Protein AF-A0A4Y7S3L2-F1 (afdb_monomer_lite)

Sequence (256 aa):
MANSADWAYNESTGYGYVYVNGVLVITFRVGAGGYYTGYRAQLAATRLNDDVFSDSDRDLDFITPGWSGDYVVLSAQVRRGGGTTYFYEDNHPPINENLYSRSVNLICTATTNDATSYGTTQAALALTWARNIRAALSSSDLNCLGTQVKSSRQLVFPTGNYSGNRSVAATHYGAGELVMNPMTSNGEIFHTCDLTIAADLNIIPRNRWVKVTYGSKSIIARCNDTAPSGTVDLSYGGVSQALGYPGGGNVTISTP

pLDDT: mean 89.21, std 12.47, range [38.31, 98.88]

Foldseek 3Di:
DQKAKDKDADPVQQKIFIDILNHTQDIHNAADPPGGRNVQNVQLRCLCVPPPRVQVFFALLQQAFFDDPATFGKGQRFGAPPDWDDAPDNPDQTFGLSLLPLDIRTRHGQDPVNQVVVVHDSRLNSLSSSLSNLLRDDQQDAHNSRHGSHSPCRPDAAPEAQADKDKFKEFAPSNSDRHNAQAAPQGRGHGLRHLEKAEACVRPPARHWKWKADDHFIDTGGHHHHDPPRYMYGRHSGGCVRRVPPGTDIIMIHTD

Radius of gyration: 17.92 Å; chains: 1; bounding box: 46×30×59 Å

Structure (mmCIF, N/CA/C/O backbone):
data_AF-A0A4Y7S3L2-F1
#
_entry.id   AF-A0A4Y7S3L2-F1
#
loop_
_atom_site.group_PDB
_atom_site.id
_atom_site.type_symbol
_atom_site.label_atom_id
_atom_site.label_alt_id
_atom_site.label_comp_id
_atom_site.label_asym_id
_atom_site.label_entity_id
_atom_site.label_seq_id
_atom_site.pdbx_PDB_ins_code
_atom_site.Cartn_x
_atom_site.Cartn_y
_atom_site.Cartn_z
_atom_site.occupancy
_atom_site.B_iso_or_equiv
_atom_site.auth_seq_id
_atom_site.auth_comp_id
_atom_site.auth_asym_id
_atom_site.auth_atom_id
_atom_site.pdbx_PDB_model_num
ATOM 1 N N . MET A 1 1 ? 22.800 -10.592 -3.392 1.00 61.72 1 MET A N 1
ATOM 2 C CA . MET A 1 1 ? 23.025 -9.682 -4.540 1.00 61.72 1 MET A CA 1
ATOM 3 C C . MET A 1 1 ? 22.288 -8.391 -4.235 1.00 61.72 1 MET A C 1
ATOM 5 O O . MET A 1 1 ? 21.303 -8.470 -3.513 1.00 61.72 1 MET A O 1
ATOM 9 N N . ALA A 1 2 ? 22.770 -7.237 -4.701 1.00 84.75 2 ALA A N 1
ATOM 10 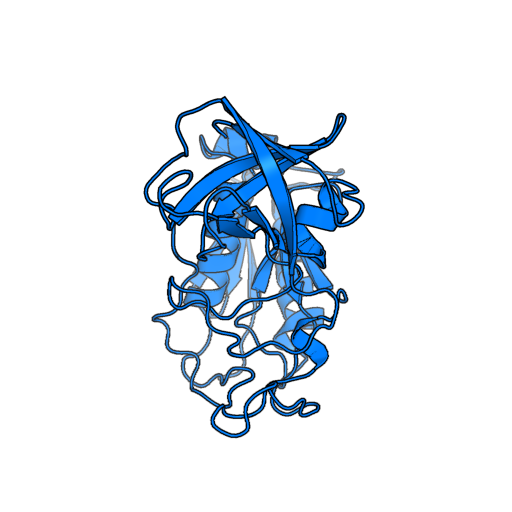C CA . ALA A 1 2 ? 22.008 -5.996 -4.556 1.00 84.75 2 ALA A CA 1
ATOM 11 C C . ALA A 1 2 ? 20.720 -6.089 -5.387 1.00 84.75 2 ALA A C 1
ATOM 13 O O . ALA A 1 2 ? 20.745 -6.676 -6.470 1.00 84.75 2 ALA A O 1
ATOM 14 N N . ASN A 1 3 ? 19.614 -5.554 -4.868 1.00 92.00 3 ASN A N 1
ATOM 15 C CA . ASN A 1 3 ? 18.360 -5.499 -5.613 1.00 92.00 3 ASN A CA 1
ATOM 16 C C . ASN A 1 3 ? 18.482 -4.500 -6.772 1.00 92.00 3 ASN A C 1
ATOM 18 O O . ASN A 1 3 ? 19.095 -3.444 -6.613 1.00 92.00 3 ASN A O 1
ATOM 22 N N . SER A 1 4 ? 17.874 -4.813 -7.914 1.00 96.38 4 SER A N 1
ATOM 23 C CA . SER A 1 4 ? 17.778 -3.902 -9.057 1.00 96.38 4 SER A CA 1
ATOM 24 C C . SER A 1 4 ? 16.403 -3.974 -9.707 1.00 96.38 4 SER A C 1
ATOM 26 O O . SER A 1 4 ? 15.735 -5.012 -9.669 1.00 96.38 4 SER A O 1
ATOM 28 N N . ALA A 1 5 ? 15.984 -2.868 -10.316 1.00 98.31 5 ALA A N 1
ATOM 29 C CA . ALA A 1 5 ? 14.780 -2.779 -11.122 1.00 98.31 5 ALA A CA 1
ATOM 30 C C . ALA A 1 5 ? 15.103 -2.444 -12.584 1.00 98.31 5 ALA A C 1
ATOM 32 O O . ALA A 1 5 ? 15.891 -1.544 -12.863 1.00 98.31 5 ALA A O 1
ATOM 33 N N . ASP A 1 6 ? 14.424 -3.119 -13.504 1.00 98.62 6 ASP A N 1
ATOM 34 C CA . ASP A 1 6 ? 14.475 -2.870 -14.944 1.00 98.62 6 ASP A CA 1
ATOM 35 C C . ASP A 1 6 ? 13.071 -2.578 -15.474 1.00 98.62 6 ASP A C 1
ATOM 37 O O . ASP A 1 6 ? 12.060 -2.842 -14.814 1.00 98.62 6 ASP A O 1
ATOM 41 N N . TRP A 1 7 ? 12.983 -2.055 -16.693 1.00 98.69 7 TRP A N 1
ATOM 42 C CA . TRP A 1 7 ? 11.706 -1.818 -17.354 1.00 98.69 7 TRP A CA 1
ATOM 43 C C . TRP A 1 7 ? 11.736 -2.251 -18.817 1.00 98.69 7 TRP A C 1
ATOM 45 O O . TRP A 1 7 ? 12.786 -2.299 -19.453 1.00 98.69 7 TRP A O 1
ATOM 55 N N . ALA A 1 8 ? 10.556 -2.548 -19.355 1.00 98.56 8 ALA A N 1
ATOM 56 C CA . ALA A 1 8 ? 10.361 -2.809 -20.775 1.00 98.56 8 ALA A CA 1
ATOM 57 C C . ALA A 1 8 ? 9.050 -2.190 -21.266 1.00 98.56 8 ALA A C 1
ATOM 59 O O . ALA A 1 8 ? 8.109 -1.986 -20.494 1.00 98.56 8 ALA A O 1
ATOM 60 N N . TYR A 1 9 ? 8.968 -1.934 -22.568 1.00 98.44 9 TYR A N 1
ATOM 61 C CA . TYR A 1 9 ? 7.746 -1.516 -23.248 1.00 98.44 9 TYR A CA 1
ATOM 62 C C . TYR A 1 9 ? 7.481 -2.459 -24.420 1.00 98.44 9 TYR A C 1
ATOM 64 O O . TYR A 1 9 ? 8.364 -2.697 -25.239 1.00 98.44 9 TYR A O 1
ATOM 72 N N . ASN A 1 10 ? 6.275 -3.019 -24.485 1.00 97.75 10 ASN A N 1
ATOM 73 C CA . ASN A 1 10 ? 5.847 -3.843 -25.611 1.00 97.75 10 ASN A CA 1
ATOM 74 C C . ASN A 1 10 ? 4.992 -2.988 -26.541 1.00 97.75 10 ASN A C 1
ATOM 76 O O . ASN A 1 10 ? 3.856 -2.658 -26.204 1.00 97.75 10 ASN A O 1
ATOM 80 N N . GLU A 1 11 ? 5.534 -2.657 -27.711 1.00 94.62 11 GLU A N 1
ATOM 81 C CA . GLU A 1 11 ? 4.853 -1.832 -28.713 1.00 94.62 11 GLU A CA 1
ATOM 82 C C . GLU A 1 11 ? 3.590 -2.497 -29.271 1.00 94.62 11 GLU A C 1
ATOM 84 O O . GLU A 1 11 ? 2.616 -1.810 -29.563 1.00 94.62 11 GLU A O 1
ATOM 89 N N . SER A 1 12 ? 3.565 -3.830 -29.375 1.00 95.56 12 SER A N 1
ATOM 90 C CA . SER A 1 12 ? 2.419 -4.572 -29.912 1.00 95.56 12 SER A CA 1
ATOM 91 C C . SER A 1 12 ? 1.212 -4.545 -28.976 1.00 95.56 12 SER A C 1
ATOM 93 O O . SER A 1 12 ? 0.079 -4.473 -29.443 1.00 95.56 12 SER A O 1
ATOM 95 N N . THR A 1 13 ? 1.434 -4.610 -27.660 1.00 95.44 13 THR A N 1
ATOM 96 C CA . THR A 1 13 ? 0.350 -4.536 -26.663 1.00 95.44 13 THR A CA 1
ATOM 97 C C . THR A 1 13 ? 0.152 -3.133 -26.096 1.00 95.44 13 THR A C 1
ATOM 99 O O . THR A 1 13 ? -0.837 -2.888 -25.413 1.00 95.44 13 THR A O 1
ATOM 102 N N . GLY A 1 14 ? 1.103 -2.223 -26.314 1.00 96.50 14 GLY A N 1
ATOM 103 C CA . GLY A 1 14 ? 1.138 -0.908 -25.680 1.00 96.50 14 GLY A CA 1
ATOM 104 C C . GLY A 1 14 ? 1.314 -0.967 -24.159 1.00 96.50 14 GLY A C 1
ATOM 105 O O . GLY A 1 14 ? 0.867 -0.059 -23.461 1.00 96.50 14 GLY A O 1
ATOM 106 N N . TYR A 1 15 ? 1.918 -2.026 -23.606 1.00 98.31 15 TYR A N 1
ATOM 107 C CA . TYR A 1 15 ? 2.070 -2.206 -22.152 1.00 98.31 15 TYR A CA 1
ATOM 108 C C . TYR A 1 15 ? 3.489 -1.900 -21.683 1.00 98.31 15 TYR A C 1
ATOM 110 O O . TYR A 1 15 ? 4.462 -2.220 -22.364 1.00 98.31 15 TYR A O 1
ATOM 118 N N . GLY A 1 16 ? 3.592 -1.319 -20.489 1.00 98.69 16 GLY A N 1
ATOM 119 C CA . GLY A 1 16 ? 4.851 -1.087 -19.787 1.00 98.69 16 GLY A CA 1
ATOM 120 C C . GLY A 1 16 ? 5.027 -2.090 -18.653 1.00 98.69 16 GLY A C 1
ATOM 121 O O . GLY A 1 16 ? 4.080 -2.356 -17.914 1.00 98.69 16 GLY A O 1
ATOM 122 N N . TYR A 1 17 ? 6.229 -2.623 -18.491 1.00 98.75 17 TYR A N 1
ATOM 123 C CA . TYR A 1 17 ? 6.553 -3.679 -17.535 1.00 98.75 17 TYR A CA 1
ATOM 124 C C . TYR A 1 17 ? 7.689 -3.231 -16.628 1.00 98.75 17 TYR A C 1
ATOM 126 O O . TYR A 1 17 ? 8.654 -2.648 -17.115 1.00 98.75 17 TYR A O 1
ATOM 134 N N . VAL A 1 18 ? 7.587 -3.524 -15.333 1.00 98.88 18 VAL A N 1
ATOM 135 C CA . VAL A 1 18 ? 8.671 -3.323 -14.363 1.00 98.88 18 VAL A CA 1
ATOM 136 C C . VAL A 1 18 ? 9.105 -4.681 -13.849 1.00 98.88 18 VAL A C 1
ATOM 138 O O . VAL A 1 18 ? 8.264 -5.470 -13.409 1.00 98.88 18 VAL A O 1
ATOM 141 N N . TYR A 1 19 ? 10.406 -4.924 -13.871 1.00 98.62 19 TYR A N 1
ATOM 142 C CA . TYR A 1 19 ? 11.033 -6.127 -13.352 1.00 98.62 19 TYR A CA 1
ATOM 143 C C . TYR A 1 19 ? 11.870 -5.767 -12.132 1.00 98.62 19 TYR A C 1
ATOM 145 O O . TYR A 1 19 ? 12.506 -4.722 -12.125 1.00 98.62 19 TYR A O 1
ATOM 153 N N . VAL A 1 20 ? 11.887 -6.621 -11.115 1.00 96.62 20 VAL A N 1
ATOM 154 C CA . VAL A 1 20 ? 12.818 -6.533 -9.983 1.00 96.62 20 VAL A CA 1
ATOM 155 C C . VAL A 1 20 ? 13.582 -7.842 -9.930 1.00 96.62 20 VAL A C 1
ATOM 157 O O . VAL A 1 20 ? 12.964 -8.904 -9.940 1.00 96.62 20 VAL A O 1
ATOM 160 N N . ASN A 1 21 ? 14.914 -7.780 -9.943 1.00 94.69 21 ASN A N 1
ATOM 161 C CA . ASN A 1 21 ? 15.789 -8.957 -9.994 1.00 94.69 21 ASN A CA 1
ATOM 162 C C . ASN A 1 21 ? 15.378 -9.967 -11.093 1.00 94.69 21 ASN A C 1
ATOM 164 O O . ASN A 1 21 ? 15.370 -11.179 -10.879 1.00 94.69 21 ASN A O 1
ATOM 168 N N . GLY A 1 22 ? 14.970 -9.460 -12.264 1.00 96.06 22 GLY A N 1
ATOM 169 C CA . GLY A 1 22 ? 14.500 -10.264 -13.401 1.00 96.06 22 GLY A CA 1
ATOM 170 C C . GLY A 1 22 ? 13.065 -10.808 -13.296 1.00 96.06 22 GLY A C 1
ATOM 171 O O . GLY A 1 22 ? 12.581 -11.428 -14.242 1.00 96.06 22 GLY A O 1
ATOM 172 N N . VAL A 1 23 ? 12.349 -10.568 -12.193 1.00 95.75 23 VAL A N 1
ATOM 173 C CA . VAL A 1 23 ? 10.956 -11.001 -11.989 1.00 95.75 23 VAL A CA 1
ATOM 174 C C . VAL A 1 23 ? 9.999 -9.869 -12.348 1.00 95.75 23 VAL A C 1
ATOM 176 O O . VAL A 1 23 ? 10.165 -8.754 -11.871 1.00 95.75 23 VAL A O 1
ATOM 179 N N . LEU A 1 24 ? 8.970 -10.137 -13.157 1.00 98.00 24 LEU A N 1
ATOM 180 C CA . LEU A 1 24 ? 7.933 -9.150 -13.479 1.00 98.00 24 LEU A CA 1
ATOM 181 C C . LEU A 1 24 ? 7.100 -8.812 -12.233 1.00 98.00 24 LEU A C 1
ATOM 183 O O . LEU A 1 24 ? 6.444 -9.693 -11.678 1.00 98.00 24 LEU A O 1
ATOM 187 N N . VAL A 1 25 ? 7.064 -7.537 -11.835 1.00 97.38 25 VAL A N 1
ATOM 188 C CA . VAL A 1 25 ? 6.367 -7.093 -10.612 1.00 97.38 25 VAL A CA 1
ATOM 189 C C . VAL A 1 25 ? 5.199 -6.142 -10.862 1.00 97.38 25 VAL A C 1
ATOM 191 O O . VAL A 1 25 ? 4.196 -6.207 -10.146 1.00 97.38 25 VAL A O 1
ATOM 194 N N . ILE A 1 26 ? 5.285 -5.299 -11.897 1.00 98.56 26 ILE A N 1
ATOM 195 C CA . ILE A 1 26 ? 4.228 -4.355 -12.291 1.00 98.56 26 ILE A CA 1
ATOM 196 C C . ILE A 1 26 ? 3.997 -4.451 -13.797 1.00 98.56 26 ILE A C 1
ATOM 198 O O . ILE A 1 26 ? 4.935 -4.579 -14.582 1.00 98.56 26 ILE A O 1
ATOM 202 N N . THR A 1 27 ? 2.737 -4.339 -14.213 1.00 98.50 27 THR A N 1
ATOM 203 C CA . THR A 1 27 ? 2.366 -4.130 -15.616 1.00 98.50 27 THR A CA 1
ATOM 204 C C . THR A 1 27 ? 1.393 -2.957 -15.718 1.00 98.50 27 THR A C 1
ATOM 206 O O . THR A 1 27 ? 0.269 -3.015 -15.216 1.00 98.50 27 THR A O 1
ATOM 209 N N . PHE A 1 28 ? 1.814 -1.891 -16.388 1.00 98.50 28 PHE A N 1
ATOM 210 C CA . PHE A 1 28 ? 0.982 -0.742 -16.720 1.00 98.50 28 PHE A CA 1
ATOM 211 C C . PHE A 1 28 ? 0.256 -1.004 -18.040 1.00 98.50 28 PHE A C 1
ATOM 213 O O . PHE A 1 28 ? 0.888 -1.123 -19.091 1.00 98.50 28 PHE A O 1
ATOM 220 N N . ARG A 1 29 ? -1.079 -1.081 -17.977 1.00 97.19 29 ARG A N 1
ATOM 221 C CA . ARG A 1 29 ? -1.957 -1.309 -19.142 1.00 97.19 29 ARG A CA 1
ATOM 222 C C . ARG A 1 29 ? -2.541 -0.022 -19.719 1.00 97.19 29 ARG A C 1
ATOM 224 O O . ARG A 1 29 ? -3.084 -0.035 -20.816 1.00 97.19 29 ARG A O 1
ATOM 231 N N . VAL A 1 30 ? -2.441 1.081 -18.979 1.00 95.75 30 VAL A N 1
ATOM 232 C CA . VAL A 1 30 ? -2.999 2.383 -19.357 1.00 95.75 30 VAL A CA 1
ATOM 233 C C . VAL A 1 30 ? -1.992 3.510 -19.127 1.00 95.75 30 VAL A C 1
ATOM 235 O O . VAL A 1 30 ? -1.135 3.433 -18.243 1.00 95.75 30 VAL A O 1
ATOM 238 N N . GLY A 1 31 ? -2.081 4.572 -19.926 1.00 93.19 31 GLY A N 1
ATOM 239 C CA . GLY A 1 31 ? -1.365 5.820 -19.657 1.00 93.19 31 GLY A CA 1
ATOM 240 C C . GLY A 1 31 ? -2.000 6.601 -18.501 1.00 93.19 31 GLY A C 1
ATOM 241 O O . GLY A 1 31 ? -3.169 6.394 -18.172 1.00 93.19 31 GLY A O 1
ATOM 242 N N . ALA A 1 32 ? -1.238 7.498 -17.877 1.00 91.50 32 ALA A N 1
ATOM 243 C CA . ALA A 1 32 ? -1.716 8.354 -16.790 1.00 91.50 32 ALA A CA 1
ATOM 244 C C . ALA A 1 32 ? -0.856 9.617 -16.662 1.00 91.50 32 ALA A C 1
ATOM 246 O O . ALA A 1 32 ? 0.360 9.550 -16.824 1.00 91.50 32 ALA A O 1
ATOM 247 N N . GLY A 1 33 ? -1.476 10.763 -16.355 1.00 84.50 33 GLY A N 1
ATOM 248 C CA . GLY A 1 33 ? -0.753 12.020 -16.109 1.00 84.50 33 GLY A CA 1
ATOM 249 C C . GLY A 1 33 ? 0.078 12.520 -17.298 1.00 84.50 33 GLY A C 1
ATOM 250 O O . GLY A 1 33 ? 1.135 13.099 -17.094 1.00 84.50 33 GLY A O 1
ATOM 251 N N . GLY A 1 34 ? -0.358 12.244 -18.534 1.00 87.75 34 GLY A N 1
ATOM 252 C CA . GLY A 1 34 ? 0.395 12.571 -19.754 1.00 87.75 34 GLY A CA 1
ATOM 253 C C . GLY A 1 34 ? 1.482 11.556 -20.129 1.00 87.75 34 GLY A C 1
ATOM 254 O O . GLY A 1 34 ? 2.102 11.689 -21.179 1.00 87.75 34 GLY A O 1
ATOM 255 N N . TYR A 1 35 ? 1.684 10.514 -19.321 1.00 93.75 35 TYR A N 1
ATOM 256 C CA . TYR A 1 35 ? 2.669 9.471 -19.579 1.00 93.75 35 TYR A CA 1
ATOM 257 C C . TYR A 1 35 ? 2.032 8.236 -20.210 1.00 93.75 35 TYR A C 1
ATOM 259 O O . TYR A 1 35 ? 1.045 7.701 -19.698 1.00 93.75 35 TYR A O 1
ATOM 267 N N . TYR A 1 36 ? 2.633 7.741 -21.293 1.00 96.44 36 TYR A N 1
ATOM 268 C CA . TYR A 1 36 ? 2.313 6.419 -21.827 1.00 96.44 36 TYR A CA 1
ATOM 269 C C . TYR A 1 36 ? 2.854 5.318 -20.897 1.00 96.44 36 TYR A C 1
ATOM 271 O O . TYR A 1 36 ? 3.689 5.561 -20.022 1.00 96.44 36 TYR A O 1
ATOM 279 N N . THR A 1 37 ? 2.363 4.092 -21.063 1.00 98.06 37 THR A N 1
ATOM 280 C CA . THR A 1 37 ? 2.649 2.953 -20.172 1.00 98.06 37 THR A CA 1
ATOM 281 C C . THR A 1 37 ? 4.142 2.646 -20.028 1.00 98.06 37 THR A C 1
ATOM 283 O O . THR A 1 37 ? 4.597 2.390 -18.914 1.00 98.06 37 THR A O 1
ATOM 286 N N . GLY A 1 38 ? 4.916 2.713 -21.117 1.00 98.25 38 GLY A N 1
ATOM 287 C CA . GLY A 1 38 ? 6.367 2.506 -21.097 1.00 98.25 38 GLY A CA 1
ATOM 288 C C . GLY A 1 38 ? 7.103 3.538 -20.242 1.00 98.25 38 GLY A C 1
ATOM 289 O O . GLY A 1 38 ? 7.920 3.158 -19.410 1.00 98.25 38 GLY A O 1
ATOM 290 N N . TYR A 1 39 ? 6.744 4.822 -20.337 1.00 98.25 39 TYR A N 1
ATOM 291 C CA . TYR A 1 39 ? 7.349 5.849 -19.482 1.00 98.25 39 TYR A CA 1
ATOM 292 C C . TYR A 1 39 ? 6.947 5.701 -18.008 1.00 98.25 39 TYR A C 1
ATOM 294 O O . TYR A 1 39 ? 7.767 5.913 -17.118 1.00 98.25 39 TYR A O 1
ATOM 302 N N . ARG A 1 40 ? 5.710 5.267 -17.720 1.00 98.25 40 ARG A N 1
ATOM 303 C CA . ARG A 1 40 ? 5.309 4.918 -16.342 1.00 98.25 40 ARG A CA 1
ATOM 304 C C . ARG A 1 40 ? 6.159 3.774 -15.779 1.00 98.25 40 ARG A C 1
ATOM 306 O O . ARG A 1 40 ? 6.556 3.841 -14.618 1.00 98.25 40 ARG A O 1
ATOM 313 N N . ALA A 1 41 ? 6.450 2.757 -16.595 1.00 98.75 41 ALA A N 1
ATOM 314 C CA . ALA A 1 41 ? 7.320 1.645 -16.218 1.00 98.75 41 ALA A CA 1
ATOM 315 C C . ALA A 1 41 ? 8.760 2.105 -15.961 1.00 98.75 41 ALA A C 1
ATOM 317 O O . ALA A 1 41 ? 9.314 1.792 -14.909 1.00 98.75 41 ALA A O 1
ATOM 318 N N . GLN A 1 42 ? 9.317 2.910 -16.870 1.00 98.69 42 GLN A N 1
ATOM 319 C CA . GLN A 1 42 ? 10.632 3.524 -16.705 1.00 98.69 42 GLN A CA 1
ATOM 320 C C . GLN A 1 42 ? 10.723 4.306 -15.393 1.00 98.69 42 GLN A C 1
ATOM 322 O O . GLN A 1 42 ? 11.610 4.049 -14.587 1.00 98.69 42 GLN A O 1
ATOM 327 N N . LEU A 1 43 ? 9.772 5.210 -15.140 1.00 98.38 43 LEU A N 1
ATOM 328 C CA . LEU A 1 43 ? 9.775 6.048 -13.944 1.00 98.38 43 LEU A CA 1
ATOM 329 C C . LEU A 1 43 ? 9.681 5.225 -12.650 1.00 98.38 43 LEU A C 1
ATOM 331 O O . LEU A 1 43 ? 10.357 5.539 -11.674 1.00 98.38 43 LEU A O 1
ATOM 335 N N . ALA A 1 44 ? 8.861 4.171 -12.634 1.00 98.62 44 ALA A N 1
ATOM 336 C CA . ALA A 1 44 ? 8.750 3.279 -11.482 1.00 98.62 44 ALA A CA 1
ATOM 337 C C . ALA A 1 44 ? 10.052 2.499 -11.224 1.00 98.62 44 ALA A C 1
ATOM 339 O O . ALA A 1 44 ? 10.469 2.397 -10.072 1.00 98.62 44 ALA A O 1
ATOM 340 N N . ALA A 1 45 ? 10.712 1.993 -12.274 1.00 98.75 45 ALA A N 1
ATOM 341 C CA . ALA A 1 45 ? 12.007 1.320 -12.155 1.00 98.75 45 ALA A CA 1
ATOM 342 C C . ALA A 1 45 ? 13.109 2.278 -11.674 1.00 98.75 45 ALA A C 1
ATOM 344 O O . ALA A 1 45 ? 13.858 1.937 -10.762 1.00 98.75 45 ALA A O 1
ATOM 345 N N . THR A 1 46 ? 13.161 3.501 -12.217 1.00 98.62 46 THR A N 1
ATOM 346 C CA . THR A 1 46 ? 14.085 4.554 -11.766 1.00 98.62 46 THR A CA 1
ATOM 347 C C . THR A 1 46 ? 13.900 4.853 -10.282 1.00 98.62 46 THR A C 1
ATOM 349 O O . THR A 1 46 ? 14.866 4.802 -9.539 1.00 98.62 46 THR A O 1
ATOM 352 N N . ARG A 1 47 ? 12.665 5.068 -9.813 1.00 98.38 47 ARG A N 1
ATOM 353 C CA . ARG A 1 47 ? 12.388 5.319 -8.386 1.00 98.38 47 ARG A CA 1
ATOM 354 C C . ARG A 1 47 ? 12.782 4.147 -7.492 1.00 98.38 47 ARG A C 1
ATOM 356 O O . ARG A 1 47 ? 13.314 4.352 -6.407 1.00 98.38 47 ARG A O 1
ATOM 363 N N . LEU A 1 48 ? 12.546 2.911 -7.934 1.00 98.06 48 LEU A N 1
ATOM 364 C CA . LEU A 1 48 ? 13.002 1.733 -7.194 1.00 98.06 48 LEU A CA 1
ATOM 365 C C . LEU A 1 48 ? 14.527 1.717 -7.051 1.00 98.06 48 LEU A C 1
ATOM 367 O O . LEU A 1 48 ? 15.016 1.514 -5.946 1.00 98.06 48 LEU A O 1
ATOM 371 N N . ASN A 1 49 ? 15.276 1.972 -8.122 1.00 97.94 49 ASN A N 1
ATOM 372 C CA . ASN A 1 49 ? 16.738 1.982 -8.062 1.00 97.94 49 ASN A CA 1
ATOM 373 C C . ASN A 1 49 ? 17.286 3.174 -7.271 1.00 97.94 49 ASN A C 1
ATOM 375 O O . ASN A 1 49 ? 18.080 2.984 -6.354 1.00 97.94 49 ASN A O 1
ATOM 379 N N . ASP A 1 50 ? 16.847 4.384 -7.605 1.00 96.81 50 ASP A N 1
ATOM 380 C CA . ASP A 1 50 ? 17.482 5.623 -7.157 1.00 96.81 50 ASP A CA 1
ATOM 381 C C . ASP A 1 50 ? 17.051 6.024 -5.743 1.00 96.81 50 ASP A C 1
ATOM 383 O O . ASP A 1 50 ? 17.867 6.551 -4.988 1.00 96.81 50 ASP A O 1
ATOM 387 N N . ASP A 1 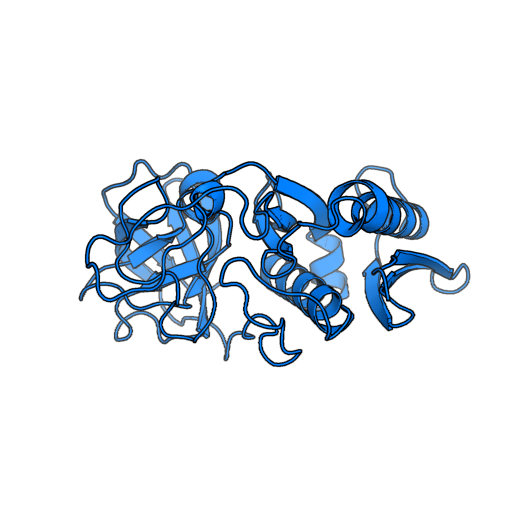51 ? 15.803 5.735 -5.355 1.00 95.50 51 ASP A N 1
ATOM 388 C CA . ASP A 1 5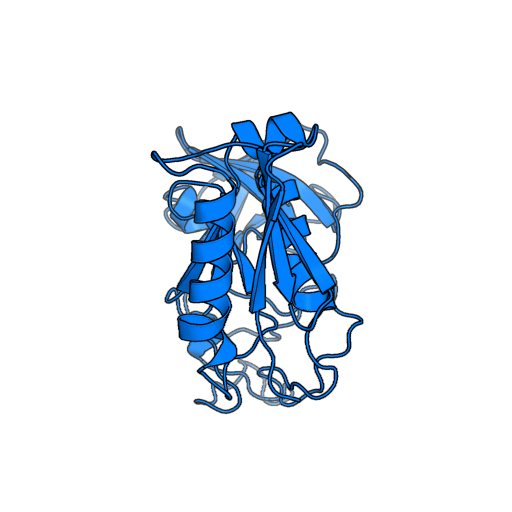1 ? 15.239 6.187 -4.077 1.00 95.50 51 ASP A CA 1
ATOM 389 C C . ASP A 1 51 ? 15.140 5.075 -3.016 1.00 95.50 51 ASP A C 1
ATOM 391 O O . ASP A 1 51 ? 15.122 5.351 -1.808 1.00 95.50 51 ASP A O 1
ATOM 395 N N . VAL A 1 52 ? 15.014 3.817 -3.456 1.00 94.38 52 VAL A N 1
ATOM 396 C CA . VAL A 1 52 ? 14.737 2.674 -2.571 1.00 94.38 52 VAL A CA 1
ATOM 397 C C . VAL A 1 52 ? 15.948 1.753 -2.450 1.00 94.38 52 VAL A C 1
ATOM 399 O O . VAL A 1 52 ? 16.438 1.564 -1.342 1.00 94.38 52 VAL A O 1
ATOM 402 N N . PHE A 1 53 ? 16.437 1.187 -3.555 1.00 93.69 53 PHE A N 1
ATOM 403 C CA . PHE A 1 53 ? 17.509 0.183 -3.555 1.00 93.69 53 PHE A CA 1
ATOM 404 C C . PHE A 1 53 ? 18.917 0.777 -3.435 1.00 93.69 53 PHE A C 1
ATOM 406 O O . PHE A 1 53 ? 19.840 0.066 -3.041 1.00 93.69 53 PHE A O 1
ATOM 413 N N . SER A 1 54 ? 19.084 2.068 -3.729 1.00 93.19 54 SER A N 1
ATOM 414 C CA . SER A 1 54 ? 20.333 2.804 -3.498 1.00 93.19 54 SER A CA 1
ATOM 415 C C . SER A 1 54 ? 20.677 2.940 -2.008 1.00 93.19 54 SER A C 1
ATOM 417 O O . SER A 1 54 ? 21.854 3.009 -1.651 1.00 93.19 54 SER A O 1
ATOM 419 N N . ASP A 1 55 ? 19.668 2.954 -1.130 1.00 89.50 55 ASP A N 1
ATOM 420 C CA . ASP A 1 55 ? 19.837 2.967 0.322 1.00 89.50 55 ASP A CA 1
ATOM 421 C C . ASP A 1 55 ? 19.973 1.521 0.810 1.00 89.50 55 ASP A C 1
ATOM 423 O O . ASP A 1 55 ? 18.987 0.821 1.046 1.00 89.50 55 ASP A O 1
ATOM 427 N N . SER A 1 56 ? 21.218 1.060 0.958 1.00 85.62 56 SER A N 1
ATOM 428 C CA . SER A 1 56 ? 21.519 -0.317 1.363 1.00 85.62 56 SER A CA 1
ATOM 429 C C . SER A 1 56 ? 20.945 -0.691 2.724 1.00 85.62 56 SER A C 1
ATOM 431 O O . SER A 1 56 ? 20.821 -1.883 2.999 1.00 85.62 56 SER A O 1
ATOM 433 N N . ASP A 1 57 ? 20.617 0.294 3.563 1.00 82.25 57 ASP A N 1
ATOM 434 C CA . ASP A 1 57 ? 20.020 0.099 4.879 1.00 82.25 57 ASP A CA 1
ATOM 435 C C . ASP A 1 57 ? 18.510 0.289 4.887 1.00 82.25 57 ASP A C 1
ATOM 437 O O . ASP A 1 57 ? 17.911 0.180 5.952 1.00 82.25 57 ASP A O 1
ATOM 441 N N . ARG A 1 58 ? 17.862 0.532 3.746 1.00 86.25 58 ARG A N 1
ATOM 442 C CA . ARG A 1 58 ? 16.401 0.587 3.662 1.00 86.25 58 ARG A CA 1
ATOM 443 C C . ARG A 1 58 ? 15.785 -0.725 4.148 1.00 86.25 58 ARG A C 1
ATOM 445 O O . ARG A 1 58 ? 16.185 -1.809 3.726 1.00 86.25 58 ARG A O 1
ATOM 452 N N . ASP A 1 59 ? 14.767 -0.622 4.999 1.00 85.75 59 ASP A N 1
ATOM 453 C CA . ASP A 1 59 ? 13.900 -1.758 5.296 1.00 85.75 59 ASP A CA 1
ATOM 454 C C . ASP A 1 59 ? 12.843 -1.902 4.194 1.00 85.75 59 ASP A C 1
ATOM 456 O O . ASP A 1 59 ? 11.907 -1.107 4.067 1.00 85.75 59 ASP A O 1
ATOM 460 N N . LEU A 1 60 ? 13.030 -2.925 3.366 1.00 88.00 60 LEU A N 1
ATOM 461 C CA . LEU A 1 60 ? 12.203 -3.185 2.194 1.00 88.00 60 LEU A CA 1
ATOM 462 C C . LEU A 1 60 ? 10.867 -3.871 2.547 1.00 88.00 60 LEU A C 1
ATOM 464 O O . LEU A 1 60 ? 9.977 -3.933 1.691 1.00 88.00 60 LEU A O 1
ATOM 468 N N . ASP A 1 61 ? 10.662 -4.276 3.813 1.00 84.75 61 ASP A N 1
ATOM 469 C CA . ASP A 1 61 ? 9.349 -4.688 4.340 1.00 84.75 61 ASP A CA 1
ATOM 470 C C . ASP A 1 61 ? 8.345 -3.521 4.377 1.00 84.75 61 ASP A C 1
ATOM 472 O O . ASP A 1 61 ? 7.165 -3.740 4.649 1.00 84.75 61 ASP A O 1
ATOM 476 N N . PHE A 1 62 ? 8.756 -2.291 4.050 1.00 88.25 62 PHE A N 1
ATOM 477 C CA . PHE A 1 62 ? 7.867 -1.127 3.975 1.00 88.25 62 PHE A CA 1
ATOM 478 C C . PHE A 1 62 ? 7.612 -0.608 2.561 1.00 88.25 62 PHE A C 1
ATOM 480 O O . PHE A 1 62 ? 7.093 0.496 2.398 1.00 88.25 62 PHE A O 1
ATOM 487 N N . ILE A 1 63 ? 7.878 -1.426 1.536 1.00 93.19 63 ILE A N 1
ATOM 488 C CA . ILE A 1 63 ? 7.308 -1.230 0.194 1.00 93.19 63 ILE A CA 1
ATOM 489 C C . ILE A 1 63 ? 5.827 -1.624 0.243 1.00 93.19 63 ILE A C 1
ATOM 491 O O . ILE A 1 63 ? 5.495 -2.803 0.173 1.00 93.19 63 ILE A O 1
ATOM 495 N N . THR A 1 64 ? 4.916 -0.684 0.454 1.00 93.06 64 THR A N 1
ATOM 496 C CA . THR A 1 64 ? 3.528 -0.937 0.886 1.00 93.06 64 THR A CA 1
ATOM 497 C C . THR A 1 64 ? 2.516 -0.168 0.024 1.00 93.06 64 THR A C 1
ATOM 499 O O . THR A 1 64 ? 2.885 0.834 -0.603 1.00 93.06 64 THR A O 1
ATOM 502 N N . PRO A 1 65 ? 1.240 -0.600 -0.064 1.00 95.12 65 PRO A N 1
ATOM 503 C CA . PRO A 1 65 ? 0.179 0.281 -0.530 1.00 95.12 65 PRO A CA 1
ATOM 504 C C . PRO A 1 65 ? 0.002 1.469 0.425 1.00 95.12 65 PRO A C 1
ATOM 506 O O . PRO A 1 65 ? -0.106 1.298 1.639 1.00 95.12 65 PRO A O 1
ATOM 509 N N . GLY A 1 66 ? -0.087 2.668 -0.140 1.00 95.50 66 GLY A N 1
ATOM 510 C CA . GLY A 1 66 ? -0.244 3.917 0.600 1.00 95.50 66 GLY A CA 1
ATOM 511 C C . GLY A 1 66 ? -1.216 4.885 -0.068 1.00 95.50 66 GLY A C 1
ATOM 512 O O . GLY A 1 66 ? -1.825 4.575 -1.097 1.00 95.50 66 GLY A O 1
ATOM 513 N N . TRP A 1 67 ? -1.327 6.082 0.508 1.00 94.88 67 TRP A N 1
ATOM 514 C CA . TRP A 1 67 ? -2.144 7.174 -0.020 1.00 94.88 67 TRP A CA 1
ATOM 515 C C . TRP A 1 67 ? -1.329 8.453 -0.206 1.00 94.88 67 TRP A C 1
ATOM 517 O O . TRP A 1 67 ? -0.635 8.898 0.704 1.00 94.88 67 TRP A O 1
ATOM 527 N N . SER A 1 68 ? -1.448 9.072 -1.380 1.00 91.62 68 SER A N 1
ATOM 528 C CA . SER A 1 68 ? -0.832 10.372 -1.693 1.00 91.62 68 SER A CA 1
ATOM 529 C C . SER A 1 68 ? -1.759 11.202 -2.592 1.00 91.62 68 SER A C 1
ATOM 531 O O . SER A 1 68 ? -1.390 11.641 -3.675 1.00 91.62 68 SER A O 1
ATOM 533 N N . GLY A 1 69 ? -3.029 11.312 -2.188 1.00 90.62 69 GLY A N 1
ATOM 534 C CA . GLY A 1 69 ? -4.110 11.866 -3.020 1.00 90.62 69 GLY A CA 1
ATOM 535 C C . GLY A 1 69 ? -4.738 10.850 -3.983 1.00 90.62 69 GLY A C 1
ATOM 536 O O . GLY A 1 69 ? -5.865 11.048 -4.420 1.00 90.62 69 GLY A O 1
ATOM 537 N N . ASP A 1 70 ? -4.039 9.745 -4.230 1.00 93.44 70 ASP A N 1
ATOM 538 C CA . ASP A 1 70 ? -4.494 8.537 -4.915 1.00 93.44 70 ASP A CA 1
ATOM 539 C C . ASP A 1 70 ? -3.898 7.301 -4.215 1.00 93.44 70 ASP A C 1
ATOM 541 O O . ASP A 1 70 ? -2.992 7.427 -3.379 1.00 93.44 70 ASP A O 1
ATOM 545 N N . TYR A 1 71 ? -4.362 6.102 -4.582 1.00 97.06 71 TYR A N 1
ATOM 546 C CA . TYR A 1 71 ? -3.716 4.856 -4.155 1.00 97.06 71 TYR A CA 1
ATOM 547 C C . TYR A 1 71 ? -2.378 4.677 -4.864 1.00 97.06 71 TYR A C 1
ATOM 549 O O . TYR A 1 71 ? -2.274 4.756 -6.092 1.00 97.06 71 TYR A O 1
ATOM 557 N N . VAL A 1 72 ? -1.347 4.390 -4.081 1.00 97.50 72 VAL A N 1
ATOM 558 C CA . VAL A 1 72 ? 0.030 4.308 -4.565 1.00 97.50 72 VAL A CA 1
ATOM 559 C C . VAL A 1 72 ? 0.736 3.079 -4.018 1.00 97.50 72 VAL A C 1
ATOM 561 O O . VAL A 1 72 ? 0.346 2.525 -2.994 1.00 97.50 72 VAL A O 1
ATOM 564 N N . VAL A 1 73 ? 1.813 2.689 -4.688 1.00 97.81 73 VAL A N 1
ATOM 565 C CA . VAL A 1 73 ? 2.887 1.895 -4.094 1.00 97.81 73 VAL A CA 1
ATOM 566 C C . VAL A 1 73 ? 3.967 2.873 -3.652 1.00 97.81 73 VAL A C 1
ATOM 568 O O . VAL A 1 73 ? 4.420 3.698 -4.451 1.00 97.81 73 VAL A O 1
ATOM 571 N N . LEU A 1 74 ? 4.374 2.793 -2.392 1.00 96.50 74 LEU A N 1
ATOM 572 C CA . LEU A 1 74 ? 5.417 3.635 -1.814 1.00 96.50 74 LEU A CA 1
ATOM 573 C C . LEU A 1 74 ? 6.360 2.801 -0.946 1.00 96.50 74 LEU A C 1
ATOM 575 O O . LEU A 1 74 ? 6.019 1.684 -0.571 1.00 96.50 74 LEU A O 1
ATOM 579 N N . SER A 1 75 ? 7.531 3.342 -0.627 1.00 93.56 75 SER A N 1
ATOM 580 C CA . SER A 1 75 ? 8.435 2.797 0.386 1.00 93.56 75 SER A CA 1
ATOM 581 C C . SER A 1 75 ? 8.545 3.781 1.537 1.00 93.56 75 SER A C 1
ATOM 583 O O . SER A 1 75 ? 8.910 4.935 1.310 1.00 93.56 75 SER A O 1
ATOM 585 N N . ALA A 1 76 ? 8.270 3.355 2.767 1.00 88.44 76 ALA A N 1
ATOM 586 C CA . ALA A 1 76 ? 8.607 4.182 3.921 1.00 88.44 76 ALA A CA 1
ATOM 587 C C . ALA A 1 76 ? 10.125 4.297 4.084 1.00 88.44 76 ALA A C 1
ATOM 589 O O . ALA A 1 76 ? 10.865 3.359 3.778 1.00 88.44 76 ALA A O 1
ATOM 590 N N . GLN A 1 77 ? 10.597 5.438 4.585 1.00 87.31 77 GLN A N 1
ATOM 591 C CA . GLN A 1 77 ? 12.024 5.685 4.796 1.00 87.31 77 GLN A CA 1
ATOM 592 C C . GLN A 1 77 ? 12.555 5.074 6.103 1.00 87.31 77 GLN A C 1
ATOM 594 O O . GLN A 1 77 ? 13.365 5.675 6.806 1.00 87.31 77 GLN A O 1
ATOM 599 N N . VAL A 1 78 ? 12.120 3.858 6.425 1.00 82.38 78 VAL A N 1
ATOM 600 C CA . VAL A 1 78 ? 12.629 3.103 7.573 1.00 82.38 78 VAL A CA 1
ATOM 601 C C . VAL A 1 78 ? 13.974 2.485 7.196 1.00 82.38 78 VAL A C 1
ATOM 603 O O . VAL A 1 78 ? 14.140 1.974 6.087 1.00 82.38 78 VAL A O 1
ATOM 606 N N . ARG A 1 79 ? 14.951 2.556 8.103 1.00 79.44 79 ARG A N 1
ATOM 607 C CA . ARG A 1 79 ? 16.285 1.962 7.927 1.00 79.44 79 ARG A CA 1
ATOM 608 C C . ARG A 1 79 ? 16.511 0.788 8.882 1.00 79.44 79 ARG A C 1
ATOM 610 O O . ARG A 1 79 ? 15.839 0.667 9.900 1.00 79.44 79 ARG A O 1
ATOM 617 N N . ARG A 1 80 ? 17.484 -0.071 8.614 1.00 72.00 80 ARG A N 1
ATOM 618 C CA . ARG A 1 80 ? 17.942 -1.124 9.530 1.00 72.00 80 ARG A CA 1
ATOM 619 C C . ARG A 1 80 ? 18.891 -0.508 10.553 1.00 72.00 80 ARG A C 1
ATOM 621 O O . ARG A 1 80 ? 19.802 0.215 10.171 1.00 72.00 80 ARG A O 1
ATOM 628 N N . GLY A 1 81 ? 18.671 -0.759 11.844 1.00 62.50 81 GLY A N 1
ATOM 629 C CA . GLY A 1 81 ? 19.583 -0.312 12.911 1.00 62.50 81 GLY A CA 1
ATOM 630 C C . GLY A 1 81 ? 19.799 1.209 13.021 1.00 62.50 81 GLY A C 1
ATOM 631 O O . GLY A 1 81 ? 20.773 1.637 13.628 1.00 62.50 81 GLY A O 1
ATOM 632 N N . GLY A 1 82 ? 18.919 2.032 12.436 1.00 57.59 82 GLY A N 1
ATOM 633 C CA . GLY A 1 82 ? 19.090 3.487 12.300 1.00 57.59 82 GLY A CA 1
ATOM 634 C C . GLY A 1 82 ? 18.657 4.334 13.505 1.00 57.59 82 GLY A C 1
ATOM 635 O O . GLY A 1 82 ? 18.357 5.509 13.318 1.00 57.59 82 GLY A O 1
ATOM 636 N N . GLY A 1 83 ? 18.571 3.743 14.699 1.00 56.50 83 GLY A N 1
ATOM 637 C CA . GLY A 1 83 ? 18.024 4.348 15.920 1.00 56.50 83 GLY A CA 1
ATOM 638 C C . GLY A 1 83 ? 17.080 3.379 16.631 1.00 56.50 83 GLY A C 1
ATOM 639 O O . GLY A 1 83 ? 16.392 2.608 15.966 1.00 56.50 83 GLY A O 1
ATOM 640 N N . THR A 1 84 ? 17.078 3.389 17.962 1.00 59.84 84 THR A N 1
ATOM 641 C CA . THR A 1 84 ? 16.420 2.371 18.787 1.00 59.84 84 THR A CA 1
ATOM 642 C C . THR A 1 84 ? 15.449 3.030 19.759 1.00 59.84 84 THR A C 1
ATOM 644 O O . THR A 1 84 ? 15.899 3.690 20.691 1.00 59.84 84 THR A O 1
ATOM 647 N N . THR A 1 85 ? 14.147 2.797 19.590 1.00 54.56 85 THR A N 1
ATOM 648 C CA . THR A 1 85 ? 13.138 3.122 20.600 1.00 54.56 85 THR A CA 1
ATOM 649 C C . THR A 1 85 ? 12.756 1.857 21.360 1.00 54.56 85 THR A C 1
ATOM 651 O O . THR A 1 85 ? 12.751 0.744 20.818 1.00 54.56 85 THR A O 1
ATOM 654 N N . TYR A 1 86 ? 12.487 2.033 22.646 1.00 56.09 86 TYR A N 1
ATOM 655 C CA . TYR A 1 86 ? 12.121 0.957 23.550 1.00 56.09 86 TYR A CA 1
ATOM 656 C C . TYR A 1 86 ? 10.601 0.858 23.613 1.00 56.09 86 TYR A C 1
ATOM 658 O O . TYR A 1 86 ? 9.894 1.867 23.612 1.00 56.09 86 TYR A O 1
ATOM 666 N N . PHE A 1 87 ? 10.105 -0.374 23.648 1.00 60.75 87 PHE A N 1
ATOM 667 C CA . PHE A 1 87 ? 8.701 -0.641 23.924 1.00 60.75 87 PHE A CA 1
ATOM 668 C C . PHE A 1 87 ? 8.358 -0.207 25.349 1.00 60.75 87 PHE A C 1
ATOM 670 O O . PHE A 1 87 ? 9.239 -0.064 26.195 1.00 60.75 87 PHE A O 1
ATOM 677 N N . TYR A 1 88 ? 7.067 -0.019 25.623 1.00 55.47 88 TYR A N 1
ATOM 678 C CA . TYR A 1 88 ? 6.597 0.271 26.981 1.00 55.47 88 TYR A CA 1
ATOM 679 C C . TYR A 1 88 ? 6.982 -0.830 27.993 1.00 55.47 88 TYR A C 1
ATOM 681 O O . TYR A 1 88 ? 7.141 -0.545 29.177 1.00 55.47 88 TYR A O 1
ATOM 689 N N . GLU A 1 89 ? 7.159 -2.072 27.527 1.00 58.81 89 GLU A N 1
ATOM 690 C CA . GLU A 1 89 ? 7.618 -3.200 28.339 1.00 58.81 89 GLU A CA 1
ATOM 691 C C . GLU A 1 89 ? 9.025 -3.672 27.914 1.00 58.81 89 GLU A C 1
ATOM 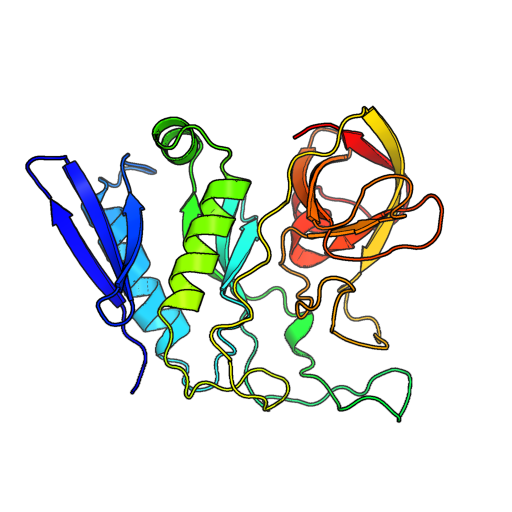693 O O . GLU A 1 89 ? 9.281 -3.940 26.737 1.00 58.81 89 GLU A O 1
ATOM 698 N N . ASP A 1 90 ? 9.924 -3.836 28.894 1.00 56.16 90 ASP A N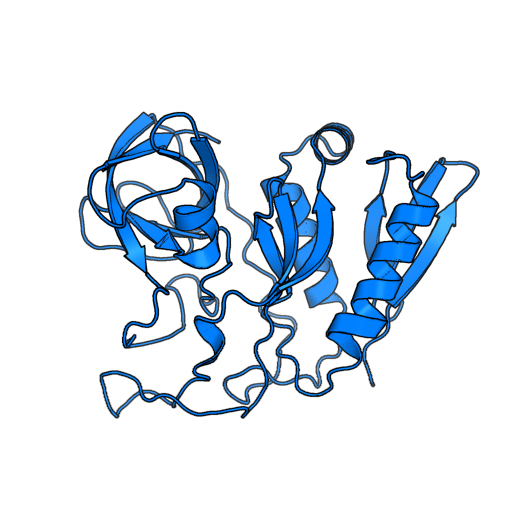 1
ATOM 699 C CA . ASP A 1 90 ? 11.345 -4.211 28.717 1.00 56.16 90 ASP A CA 1
ATOM 700 C C . ASP A 1 90 ? 11.571 -5.628 28.139 1.00 56.16 90 ASP A C 1
ATOM 702 O O . ASP A 1 90 ? 12.699 -6.032 27.853 1.00 56.16 90 ASP A O 1
ATOM 706 N N . ASN A 1 91 ? 10.508 -6.420 27.993 1.00 64.69 91 ASN A N 1
ATOM 707 C CA . ASN A 1 91 ? 10.528 -7.800 27.497 1.00 64.69 91 ASN A CA 1
ATOM 708 C C . ASN A 1 91 ? 10.450 -7.901 25.958 1.00 64.69 91 ASN A C 1
ATOM 710 O O . ASN A 1 91 ? 10.589 -9.004 25.419 1.00 64.69 91 ASN A O 1
ATOM 714 N N . HIS A 1 92 ? 10.258 -6.788 25.244 1.00 57.66 92 HIS A N 1
ATOM 715 C CA . HIS A 1 92 ? 10.220 -6.758 23.783 1.00 57.66 92 HIS A CA 1
ATOM 716 C C . HIS A 1 92 ? 11.549 -6.267 23.180 1.00 57.66 92 HIS A C 1
ATOM 718 O O . HIS A 1 92 ? 12.154 -5.324 23.693 1.00 57.66 92 HIS A O 1
ATOM 724 N N . PRO A 1 93 ? 12.032 -6.889 22.080 1.00 58.97 93 PRO A N 1
ATOM 725 C CA . PRO A 1 93 ? 13.251 -6.439 21.416 1.00 58.97 93 PRO A CA 1
ATOM 726 C C . PRO A 1 93 ? 13.018 -5.023 20.890 1.00 58.97 93 PRO A C 1
ATOM 728 O O . PRO A 1 93 ? 11.969 -4.815 20.297 1.00 58.97 93 PRO A O 1
ATOM 731 N N . PRO A 1 94 ? 13.944 -4.070 21.055 1.00 62.81 94 PRO A N 1
ATOM 732 C CA . PRO A 1 94 ? 13.736 -2.692 20.619 1.00 62.81 94 PRO A CA 1
ATOM 733 C C . PRO A 1 94 ? 13.387 -2.550 19.124 1.00 62.81 94 PRO A C 1
ATOM 735 O O . PRO A 1 94 ? 13.814 -3.373 18.311 1.00 62.81 94 PRO A O 1
ATOM 738 N N . ILE A 1 95 ? 12.663 -1.489 18.744 1.00 64.62 95 ILE A N 1
ATOM 739 C CA . ILE A 1 95 ? 12.338 -1.174 17.335 1.00 64.62 95 ILE A CA 1
ATOM 740 C C . ILE A 1 95 ? 12.995 0.104 16.845 1.00 64.62 95 ILE A C 1
ATOM 742 O O . ILE A 1 95 ? 13.452 0.936 17.620 1.00 64.62 95 ILE A O 1
ATOM 746 N N . ASN A 1 96 ? 12.983 0.286 15.525 1.00 64.62 96 ASN A N 1
ATOM 747 C CA . ASN A 1 96 ? 13.383 1.539 14.912 1.00 64.62 96 ASN A CA 1
ATOM 748 C C . ASN A 1 96 ? 12.322 2.636 15.110 1.00 64.62 96 ASN A C 1
ATOM 750 O O . ASN A 1 96 ? 11.168 2.472 14.719 1.00 64.62 96 ASN A O 1
ATOM 754 N N . GLU A 1 97 ? 12.732 3.789 15.642 1.00 63.31 97 GLU A N 1
ATOM 755 C CA . GLU A 1 97 ? 11.866 4.961 15.874 1.00 63.31 97 GLU A CA 1
ATOM 756 C C . GLU A 1 97 ? 11.227 5.496 14.579 1.00 63.31 97 GLU A C 1
ATOM 758 O O . GLU A 1 97 ? 10.161 6.112 14.591 1.00 63.31 97 GLU A O 1
ATOM 763 N N . ASN A 1 98 ? 11.848 5.212 13.430 1.00 72.62 98 ASN A N 1
ATOM 764 C CA . ASN A 1 98 ? 11.365 5.634 12.119 1.00 72.62 98 ASN A CA 1
ATOM 765 C C . ASN A 1 98 ? 10.094 4.907 11.651 1.00 72.62 98 ASN A C 1
ATOM 767 O O . ASN A 1 98 ? 9.550 5.303 10.624 1.00 72.62 98 ASN A O 1
ATOM 771 N N . LEU A 1 99 ? 9.583 3.903 12.378 1.00 75.88 99 LEU A N 1
ATOM 772 C CA . LEU A 1 99 ? 8.302 3.241 12.059 1.00 75.88 99 LEU A CA 1
ATOM 773 C C . LEU A 1 99 ? 7.096 4.199 12.057 1.00 75.88 99 LEU A C 1
ATOM 775 O O . LEU A 1 99 ? 6.061 3.912 11.451 1.00 75.88 99 LEU A O 1
ATOM 779 N N . TYR A 1 100 ? 7.235 5.348 12.720 1.00 78.12 100 TYR A N 1
ATOM 780 C CA . TYR A 1 100 ? 6.233 6.415 12.745 1.00 78.12 100 TYR A CA 1
ATOM 781 C C . TYR A 1 100 ? 6.576 7.589 11.829 1.00 78.12 100 TYR A C 1
ATOM 783 O O . TYR A 1 100 ? 5.848 8.586 11.778 1.00 78.12 100 TYR A O 1
ATOM 791 N N . SER A 1 101 ? 7.678 7.484 11.084 1.00 82.06 101 SER A N 1
ATOM 792 C CA . SER A 1 101 ? 8.010 8.467 10.070 1.00 82.06 101 SER A CA 1
ATOM 793 C C . SER A 1 101 ? 6.971 8.429 8.960 1.00 82.06 101 SER A C 1
ATOM 795 O O . SER A 1 101 ? 6.593 7.379 8.441 1.00 82.06 101 SER A O 1
ATOM 797 N N . ARG A 1 102 ? 6.532 9.618 8.557 1.00 86.19 102 ARG A N 1
ATOM 798 C CA . ARG A 1 102 ? 5.647 9.793 7.401 1.00 86.19 102 ARG A CA 1
ATOM 799 C C . ARG A 1 102 ? 6.421 10.047 6.111 1.00 86.19 102 ARG A C 1
ATOM 801 O O . ARG A 1 102 ? 5.812 10.248 5.064 1.00 86.19 102 ARG A O 1
ATOM 808 N N . SER A 1 103 ? 7.752 10.055 6.178 1.00 88.81 103 SER A N 1
ATOM 809 C CA . SER A 1 103 ? 8.607 10.220 5.009 1.00 88.81 103 SER A CA 1
ATOM 810 C C . SER A 1 103 ? 8.575 8.954 4.163 1.00 88.81 103 SER A C 1
ATOM 812 O O . SER A 1 103 ? 8.889 7.857 4.630 1.00 88.81 103 SER A O 1
ATOM 814 N N . VAL A 1 104 ? 8.185 9.117 2.904 1.00 92.81 104 VAL A N 1
ATOM 815 C CA . VAL A 1 104 ? 7.970 8.022 1.959 1.00 92.81 104 VAL A CA 1
ATOM 816 C C . VAL A 1 104 ? 8.567 8.373 0.602 1.00 92.81 104 VAL A C 1
ATOM 818 O O . VAL A 1 104 ? 8.530 9.527 0.175 1.00 92.81 104 VAL A O 1
ATOM 821 N N . ASN A 1 105 ? 9.067 7.366 -0.103 1.00 95.88 105 ASN A N 1
ATOM 822 C CA . ASN A 1 105 ? 9.405 7.454 -1.517 1.00 95.88 105 ASN A CA 1
ATOM 823 C C . ASN A 1 105 ? 8.254 6.857 -2.328 1.00 95.88 105 ASN A C 1
ATOM 825 O O . ASN A 1 105 ? 7.922 5.679 -2.190 1.00 95.88 105 ASN A O 1
ATOM 829 N N . LEU A 1 106 ? 7.618 7.677 -3.164 1.00 96.75 106 LEU A N 1
ATOM 830 C CA . LEU A 1 106 ? 6.596 7.209 -4.094 1.00 96.75 106 LEU A CA 1
ATOM 831 C C . LEU A 1 106 ? 7.254 6.339 -5.166 1.00 96.75 106 LEU A C 1
ATOM 833 O O . LEU A 1 106 ? 8.158 6.806 -5.846 1.00 96.75 106 LEU A O 1
ATOM 837 N N . ILE A 1 107 ? 6.743 5.129 -5.389 1.00 98.06 107 ILE A N 1
ATOM 838 C CA . ILE A 1 107 ? 7.177 4.273 -6.500 1.00 98.06 107 ILE A CA 1
ATOM 839 C C . ILE A 1 107 ? 6.257 4.525 -7.696 1.00 98.06 107 ILE A C 1
ATOM 841 O O . ILE A 1 107 ? 6.687 5.024 -8.738 1.00 98.06 107 ILE A O 1
ATOM 845 N N . CYS A 1 108 ? 4.956 4.268 -7.541 1.00 97.75 108 CYS A N 1
ATOM 846 C CA . CYS A 1 108 ? 3.982 4.486 -8.611 1.00 97.75 108 CYS A CA 1
ATOM 847 C C . CYS A 1 108 ? 2.554 4.678 -8.092 1.00 97.75 108 CYS A C 1
ATOM 849 O O . CYS A 1 108 ? 2.232 4.315 -6.964 1.00 97.75 108 CYS A O 1
ATOM 851 N N . THR A 1 109 ? 1.687 5.218 -8.947 1.00 97.38 109 THR A N 1
ATOM 852 C CA . THR A 1 109 ? 0.251 5.379 -8.682 1.00 97.38 109 THR A CA 1
ATOM 853 C C . THR A 1 109 ? -0.544 4.270 -9.361 1.00 97.38 109 THR A C 1
ATOM 855 O O . THR A 1 109 ? -0.348 4.021 -10.554 1.00 97.38 109 THR A O 1
ATOM 858 N N . ALA A 1 110 ? -1.462 3.643 -8.623 1.00 97.38 110 ALA A N 1
ATOM 859 C CA . ALA A 1 110 ? -2.463 2.721 -9.147 1.00 97.38 110 ALA A CA 1
ATOM 860 C C . ALA A 1 110 ? -3.735 3.514 -9.474 1.00 97.38 110 ALA A C 1
ATOM 862 O O . ALA A 1 110 ? -4.536 3.817 -8.591 1.00 97.38 110 ALA A O 1
ATOM 863 N N . THR A 1 111 ? -3.911 3.895 -10.738 1.00 95.94 111 THR A N 1
ATOM 864 C CA . THR A 1 111 ? -5.041 4.744 -11.148 1.00 95.94 111 THR A CA 1
ATOM 865 C C . THR A 1 111 ? -6.341 3.951 -11.260 1.00 95.94 111 THR A C 1
ATOM 867 O O . THR A 1 111 ? -6.329 2.726 -11.406 1.00 95.94 111 THR A O 1
ATOM 870 N N . THR A 1 112 ? -7.481 4.642 -11.269 1.00 95.62 112 THR A N 1
ATOM 871 C CA . THR A 1 112 ? -8.796 4.032 -11.536 1.00 95.62 112 THR A CA 1
ATOM 872 C C . THR A 1 112 ? -8.821 3.269 -12.860 1.00 95.62 112 THR A C 1
ATOM 874 O O . THR A 1 112 ? -9.390 2.180 -12.939 1.00 95.62 112 THR A O 1
ATOM 877 N N . ASN A 1 113 ? -8.164 3.800 -13.894 1.00 95.75 113 ASN A N 1
ATOM 878 C CA . ASN A 1 113 ? -8.082 3.151 -15.201 1.00 95.75 113 ASN A CA 1
ATOM 879 C C . ASN A 1 113 ? -7.216 1.888 -15.152 1.00 95.75 113 ASN A C 1
ATOM 881 O O . ASN A 1 113 ? -7.579 0.885 -15.767 1.00 95.75 113 ASN A O 1
ATOM 885 N N . ASP A 1 114 ? -6.114 1.904 -14.388 1.00 97.12 114 ASP A N 1
ATOM 886 C CA . ASP A 1 114 ? -5.333 0.688 -14.154 1.00 97.12 114 ASP A CA 1
ATOM 887 C C . ASP A 1 114 ? -6.233 -0.354 -13.488 1.00 97.12 114 ASP A C 1
ATOM 889 O O . ASP A 1 114 ? -6.441 -1.428 -14.043 1.00 97.12 114 ASP A O 1
ATOM 893 N N . ALA A 1 115 ? -6.845 -0.014 -12.354 1.00 96.81 115 ALA A N 1
ATOM 894 C CA . ALA A 1 115 ? -7.710 -0.915 -11.597 1.00 96.81 115 ALA A CA 1
ATOM 895 C C . ALA A 1 115 ? -8.841 -1.515 -12.457 1.00 96.81 115 ALA A C 1
ATOM 897 O O . ALA A 1 115 ? -9.042 -2.731 -12.456 1.00 96.81 115 ALA A O 1
ATOM 898 N N . THR A 1 116 ? -9.489 -0.687 -13.283 1.00 97.19 116 THR A N 1
ATOM 899 C CA . THR A 1 116 ? -10.524 -1.112 -14.240 1.00 97.19 116 THR A CA 1
ATOM 900 C C . THR A 1 116 ? -9.977 -2.108 -15.264 1.00 97.19 116 THR A C 1
ATOM 902 O O . THR A 1 116 ? -10.591 -3.146 -15.495 1.00 97.19 116 THR A O 1
ATOM 905 N N . SER A 1 117 ? -8.789 -1.857 -15.826 1.00 96.81 117 SER A N 1
ATOM 906 C CA . SER A 1 117 ? -8.144 -2.773 -16.784 1.00 96.81 117 SER A CA 1
ATOM 907 C C . SER A 1 117 ? -7.762 -4.134 -16.183 1.00 96.81 117 SER A C 1
ATOM 909 O O . SER A 1 117 ? -7.530 -5.095 -16.920 1.00 96.81 117 SER A O 1
ATOM 911 N N . TYR A 1 118 ? -7.685 -4.219 -14.852 1.00 97.12 118 TYR A N 1
ATOM 912 C CA . TYR A 1 118 ? -7.453 -5.448 -14.092 1.00 97.12 118 TYR A CA 1
ATOM 913 C C . TYR A 1 118 ? -8.738 -6.058 -13.512 1.00 97.12 118 TYR A C 1
ATOM 915 O O . TYR A 1 118 ? -8.667 -7.144 -12.942 1.00 97.12 118 TYR A O 1
ATOM 923 N N . GLY A 1 119 ? -9.893 -5.393 -13.633 1.00 96.56 119 GLY A N 1
ATOM 924 C CA . GLY A 1 119 ? -11.140 -5.834 -13.003 1.00 96.56 119 GLY A CA 1
ATOM 925 C C . GLY A 1 119 ? -11.069 -5.853 -11.472 1.00 96.56 119 GLY A C 1
ATOM 926 O O . GLY A 1 119 ? -11.607 -6.758 -10.841 1.00 96.56 119 GLY A O 1
ATOM 927 N N . THR A 1 120 ? -10.362 -4.894 -10.868 1.00 95.56 120 THR A N 1
ATOM 928 C CA . THR A 1 120 ? -10.127 -4.822 -9.416 1.00 95.56 120 THR A CA 1
ATOM 929 C C . THR A 1 120 ? -10.244 -3.384 -8.898 1.00 95.56 120 THR A C 1
ATOM 931 O O . THR A 1 120 ? -10.554 -2.468 -9.657 1.00 95.56 120 THR A O 1
ATOM 934 N N . THR A 1 121 ? -10.009 -3.160 -7.603 1.00 95.50 121 THR A N 1
ATOM 935 C CA . THR A 1 121 ? -9.940 -1.816 -7.006 1.00 95.50 121 THR A CA 1
ATOM 936 C C . THR A 1 121 ? -8.510 -1.277 -7.015 1.00 95.50 121 THR A C 1
ATOM 938 O O . THR A 1 121 ? -7.541 -2.037 -7.027 1.00 95.50 121 THR A O 1
ATOM 941 N N . GLN A 1 122 ? -8.349 0.048 -6.960 1.00 96.44 122 GLN A N 1
ATOM 942 C CA . GLN A 1 122 ? -7.025 0.678 -6.878 1.00 96.44 122 GLN A CA 1
ATOM 943 C C . GLN A 1 122 ? -6.233 0.202 -5.646 1.00 96.44 122 GLN A C 1
ATOM 945 O O . GLN A 1 122 ? -5.044 -0.090 -5.758 1.00 96.44 122 GLN A O 1
ATOM 950 N N . ALA A 1 123 ? -6.903 0.041 -4.498 1.00 96.19 123 ALA A N 1
ATOM 951 C CA . ALA A 1 123 ? -6.304 -0.477 -3.266 1.00 96.19 123 ALA A CA 1
ATOM 952 C C . ALA A 1 123 ? -5.757 -1.903 -3.437 1.00 96.19 123 ALA A C 1
ATOM 954 O O . ALA A 1 123 ? -4.622 -2.195 -3.058 1.00 96.19 123 ALA A O 1
ATOM 955 N N . ALA A 1 124 ? -6.547 -2.790 -4.051 1.00 95.94 124 ALA A N 1
ATOM 956 C CA . ALA A 1 124 ? -6.140 -4.167 -4.300 1.00 95.94 124 ALA A CA 1
ATOM 957 C C . ALA A 1 124 ? -5.015 -4.261 -5.341 1.00 95.94 124 ALA A C 1
ATOM 959 O O . ALA A 1 124 ? -4.113 -5.091 -5.200 1.00 95.94 124 ALA A O 1
ATOM 960 N N . LEU A 1 125 ? -5.027 -3.393 -6.356 1.00 97.50 125 LEU A N 1
ATOM 961 C CA . LEU A 1 125 ? -3.956 -3.320 -7.346 1.00 97.50 125 LEU A CA 1
ATOM 962 C C . LEU A 1 125 ? -2.641 -2.832 -6.724 1.00 97.50 125 LEU A C 1
ATOM 964 O O . LEU A 1 125 ? -1.610 -3.475 -6.913 1.00 97.50 125 LEU A O 1
ATOM 968 N N . ALA A 1 126 ? -2.683 -1.758 -5.929 1.00 97.31 126 ALA A N 1
ATOM 969 C CA . ALA A 1 126 ? -1.519 -1.249 -5.206 1.00 97.31 126 ALA A CA 1
ATOM 970 C C . ALA A 1 126 ? -0.937 -2.305 -4.252 1.00 97.31 126 ALA A C 1
ATOM 972 O O . ALA A 1 126 ? 0.273 -2.529 -4.249 1.00 97.31 126 ALA A O 1
ATOM 973 N N . LEU A 1 127 ? -1.791 -3.020 -3.506 1.00 95.75 127 LEU A N 1
ATOM 974 C CA . LEU A 1 127 ? -1.366 -4.142 -2.664 1.00 95.75 127 LEU A CA 1
ATOM 975 C C . LEU A 1 127 ? -0.666 -5.229 -3.489 1.00 95.75 127 LEU A C 1
ATOM 977 O O . LEU A 1 127 ? 0.392 -5.714 -3.095 1.00 95.75 127 LEU A O 1
ATOM 981 N N . THR A 1 128 ? -1.247 -5.604 -4.629 1.00 96.06 128 THR A N 1
ATO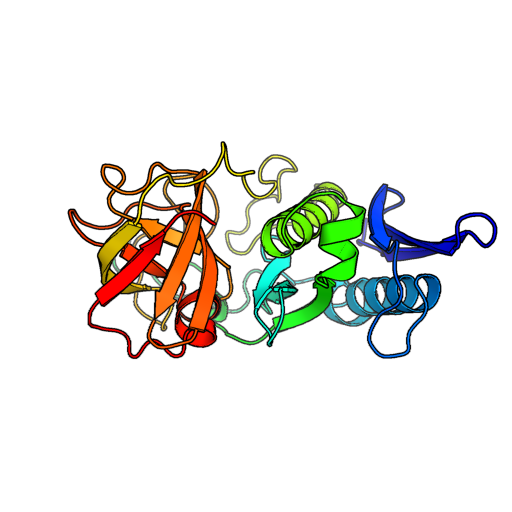M 982 C CA . THR A 1 128 ? -0.699 -6.646 -5.508 1.00 96.06 128 THR A CA 1
ATOM 983 C C . THR A 1 128 ? 0.683 -6.258 -6.025 1.00 96.06 128 THR A C 1
ATOM 985 O O . THR A 1 128 ? 1.617 -7.048 -5.929 1.00 96.06 128 THR A O 1
ATOM 988 N N . TRP A 1 129 ? 0.843 -5.031 -6.520 1.00 97.62 129 TRP A N 1
ATOM 989 C CA . TRP A 1 129 ? 2.129 -4.529 -7.005 1.00 97.62 129 TRP A CA 1
ATOM 990 C C . TRP A 1 129 ? 3.181 -4.448 -5.897 1.00 97.62 129 TRP A C 1
ATOM 992 O O . TRP A 1 129 ? 4.291 -4.943 -6.083 1.00 97.62 129 TRP A O 1
ATOM 1002 N N . ALA A 1 130 ? 2.831 -3.911 -4.724 1.00 95.31 130 ALA A N 1
ATOM 1003 C CA . ALA A 1 130 ? 3.725 -3.877 -3.566 1.00 95.31 130 ALA A CA 1
ATOM 1004 C C . ALA A 1 130 ? 4.176 -5.290 -3.155 1.00 95.31 130 ALA A C 1
ATOM 1006 O O . ALA A 1 130 ? 5.361 -5.546 -2.943 1.00 95.31 130 ALA A O 1
ATOM 1007 N N . ARG A 1 131 ? 3.233 -6.237 -3.106 1.00 92.75 131 ARG A N 1
ATOM 1008 C CA . ARG A 1 131 ? 3.496 -7.639 -2.769 1.00 92.75 131 ARG A CA 1
ATOM 1009 C C . ARG A 1 131 ? 4.416 -8.312 -3.787 1.00 92.75 131 ARG A C 1
ATOM 1011 O O . ARG A 1 131 ? 5.326 -9.027 -3.379 1.00 92.75 131 ARG A O 1
ATOM 1018 N N . ASN A 1 132 ? 4.202 -8.074 -5.080 1.00 94.56 132 ASN A N 1
ATOM 1019 C CA . ASN A 1 132 ? 5.049 -8.622 -6.137 1.00 94.56 132 ASN A CA 1
ATOM 1020 C C . ASN A 1 132 ? 6.476 -8.074 -6.057 1.00 94.56 132 ASN A C 1
ATOM 1022 O O . ASN A 1 132 ? 7.417 -8.848 -6.202 1.00 94.56 132 ASN A O 1
ATOM 1026 N N . ILE A 1 133 ? 6.643 -6.777 -5.769 1.00 94.25 133 ILE A N 1
ATOM 1027 C CA . ILE A 1 133 ? 7.971 -6.190 -5.541 1.00 94.25 133 ILE A CA 1
ATOM 1028 C C . ILE A 1 133 ? 8.666 -6.909 -4.388 1.00 94.25 133 ILE A C 1
ATOM 1030 O O . ILE A 1 133 ? 9.760 -7.428 -4.584 1.00 94.25 133 ILE A O 1
ATOM 1034 N N . ARG A 1 134 ? 8.015 -7.022 -3.220 1.00 90.75 134 ARG A N 1
ATOM 1035 C CA . ARG A 1 134 ? 8.590 -7.724 -2.057 1.00 90.75 134 ARG A CA 1
ATOM 1036 C C . ARG A 1 134 ? 8.945 -9.178 -2.360 1.00 90.75 134 ARG A C 1
ATOM 1038 O O . ARG A 1 134 ? 9.956 -9.678 -1.884 1.00 90.75 134 ARG A O 1
ATOM 1045 N N . ALA A 1 135 ? 8.120 -9.858 -3.153 1.00 88.38 135 ALA A N 1
ATOM 1046 C CA . ALA A 1 135 ? 8.344 -11.246 -3.546 1.00 88.38 135 ALA A CA 1
ATOM 1047 C C . ALA A 1 135 ? 9.590 -11.442 -4.423 1.00 88.38 135 ALA A C 1
ATOM 1049 O O . ALA A 1 135 ? 10.130 -12.546 -4.456 1.00 88.38 135 ALA A O 1
ATOM 1050 N N . ALA A 1 136 ? 10.016 -10.399 -5.134 1.00 91.50 136 ALA A N 1
ATOM 1051 C CA . ALA A 1 136 ? 11.154 -10.426 -6.042 1.00 91.50 136 ALA A CA 1
ATOM 1052 C C . ALA A 1 136 ? 12.484 -10.015 -5.381 1.00 91.50 136 ALA A C 1
ATOM 1054 O O . ALA A 1 136 ? 13.530 -10.098 -6.023 1.00 91.50 136 ALA A O 1
ATOM 1055 N N . LEU A 1 137 ? 12.465 -9.564 -4.122 1.00 88.94 137 LEU A N 1
ATOM 1056 C CA . LEU A 1 137 ? 13.662 -9.120 -3.401 1.00 88.94 137 LEU A CA 1
ATOM 1057 C C . LEU A 1 137 ? 14.606 -10.280 -3.048 1.00 88.94 137 LEU A C 1
ATOM 1059 O O . LEU A 1 137 ? 14.204 -11.442 -2.952 1.00 88.94 137 LEU A O 1
ATOM 1063 N N . SER A 1 138 ? 15.877 -9.948 -2.823 1.00 81.75 138 SER A N 1
ATOM 1064 C CA . SER A 1 138 ? 16.905 -10.900 -2.398 1.00 81.75 138 SER A CA 1
ATOM 1065 C C . SER A 1 138 ? 16.610 -11.468 -1.002 1.00 81.75 138 SER A C 1
ATOM 1067 O O . SER A 1 138 ? 16.383 -10.738 -0.043 1.00 81.75 138 SER A O 1
ATOM 1069 N N . SER A 1 139 ? 16.726 -12.789 -0.836 1.00 71.38 139 SER A N 1
ATOM 1070 C CA . SER A 1 139 ? 16.487 -13.483 0.445 1.00 71.38 139 SER A CA 1
ATOM 1071 C C . SER A 1 139 ? 17.505 -13.168 1.553 1.00 71.38 139 SER A C 1
ATOM 1073 O O . SER A 1 139 ? 17.396 -13.687 2.662 1.00 71.38 139 SER A O 1
ATOM 1075 N N . SER A 1 140 ? 18.549 -12.401 1.234 1.00 72.38 140 SER A N 1
ATOM 1076 C CA . SER A 1 140 ? 19.605 -11.986 2.163 1.00 72.38 140 SER A CA 1
ATOM 1077 C C . SER A 1 140 ? 19.285 -10.702 2.926 1.00 72.38 140 SER A C 1
ATOM 1079 O O . SER A 1 140 ? 20.038 -10.354 3.833 1.00 72.38 140 SER A O 1
ATOM 1081 N N . ASP A 1 141 ? 18.237 -9.976 2.538 1.00 74.31 141 ASP A N 1
ATOM 1082 C CA . ASP A 1 141 ? 17.902 -8.698 3.161 1.00 74.31 141 ASP A CA 1
ATOM 1083 C C . ASP A 1 141 ? 17.431 -8.912 4.606 1.00 74.31 141 ASP A C 1
ATOM 1085 O O . ASP A 1 141 ? 16.862 -9.950 4.939 1.00 74.31 141 ASP A O 1
ATOM 1089 N N . LEU A 1 142 ? 17.709 -7.950 5.488 1.00 74.88 142 LEU A N 1
ATOM 1090 C CA . LEU A 1 142 ? 17.240 -7.940 6.877 1.00 74.88 142 LEU A CA 1
ATOM 1091 C C . LEU A 1 142 ? 16.208 -6.820 7.050 1.00 74.88 142 LEU A C 1
ATOM 1093 O O . LEU A 1 142 ? 16.327 -5.787 6.396 1.00 74.88 142 LEU A O 1
ATOM 1097 N N . ASN A 1 143 ? 15.231 -6.993 7.935 1.00 77.19 143 ASN A N 1
ATOM 1098 C CA . ASN A 1 143 ? 14.283 -5.933 8.289 1.00 77.19 143 ASN A CA 1
ATOM 1099 C C . ASN A 1 143 ? 14.755 -5.118 9.504 1.00 77.19 143 ASN A C 1
ATOM 1101 O O . ASN A 1 143 ? 15.845 -5.328 10.046 1.00 77.19 143 ASN A O 1
ATOM 1105 N N . CYS A 1 144 ? 13.922 -4.188 9.961 1.00 75.12 144 CYS A N 1
ATOM 1106 C CA . CYS A 1 144 ? 14.184 -3.303 11.092 1.00 75.12 144 CYS A CA 1
ATOM 1107 C C . CYS A 1 144 ? 14.367 -4.042 12.427 1.00 75.12 144 CYS A C 1
ATOM 1109 O O . CYS A 1 144 ? 14.922 -3.458 13.353 1.00 75.12 144 CYS A O 1
ATOM 1111 N N . LEU A 1 145 ? 13.984 -5.321 12.511 1.00 74.56 145 LEU A N 1
ATOM 1112 C CA . LEU A 1 145 ? 14.209 -6.196 13.667 1.00 74.56 145 LEU A CA 1
ATOM 1113 C C . LEU A 1 145 ? 15.512 -7.012 13.556 1.00 74.56 145 LEU A C 1
ATOM 1115 O O . LEU A 1 145 ? 15.750 -7.909 14.362 1.00 74.56 145 LEU A O 1
ATOM 1119 N N . GLY A 1 146 ? 16.334 -6.770 12.528 1.00 72.25 146 GLY A N 1
ATOM 1120 C CA . GLY A 1 146 ? 17.556 -7.539 12.267 1.00 72.25 146 GLY A CA 1
ATOM 1121 C C . GLY A 1 146 ? 17.292 -8.986 11.836 1.00 72.25 146 GLY A C 1
ATOM 1122 O O . GLY A 1 146 ? 18.204 -9.811 11.836 1.00 72.25 146 GLY A O 1
ATOM 1123 N N . THR A 1 147 ? 16.051 -9.314 11.472 1.00 72.75 147 THR A N 1
ATOM 1124 C CA . THR A 1 147 ? 15.668 -10.656 11.018 1.00 72.75 147 THR A CA 1
ATOM 1125 C C . THR A 1 147 ? 15.718 -10.732 9.500 1.00 72.75 147 THR A C 1
ATOM 1127 O O . THR A 1 147 ? 15.390 -9.756 8.829 1.00 72.75 147 THR A O 1
ATOM 1130 N N . GLN A 1 148 ? 16.119 -11.883 8.947 1.00 68.00 148 GLN A N 1
ATOM 1131 C CA . GLN A 1 148 ? 16.057 -12.097 7.499 1.00 68.00 148 GLN A CA 1
ATOM 1132 C C . GLN A 1 148 ? 14.640 -11.852 6.989 1.00 68.00 148 GLN A C 1
ATOM 1134 O O . GLN A 1 148 ? 13.679 -12.439 7.501 1.00 68.00 148 GLN A O 1
ATOM 1139 N N . VAL A 1 149 ? 14.546 -11.032 5.945 1.00 62.09 149 VAL A N 1
ATOM 1140 C CA . VAL A 1 149 ? 13.379 -10.861 5.088 1.00 62.09 149 VAL A CA 1
ATOM 1141 C C . VAL A 1 149 ? 13.149 -12.209 4.415 1.00 62.09 149 VAL A C 1
ATOM 1143 O O . VAL A 1 149 ? 13.643 -12.515 3.331 1.00 62.09 149 VAL A O 1
ATOM 1146 N N . LYS A 1 150 ? 12.443 -13.100 5.112 1.00 53.00 150 LYS A N 1
ATOM 1147 C CA . LYS A 1 150 ? 11.975 -14.335 4.503 1.00 53.00 150 LYS A CA 1
ATOM 1148 C C . LYS A 1 150 ? 10.942 -13.931 3.460 1.00 53.00 150 LYS A C 1
ATOM 1150 O O . LYS A 1 150 ? 9.978 -13.236 3.777 1.00 53.00 150 LYS A O 1
ATOM 1155 N N . SER A 1 151 ? 11.068 -14.483 2.258 1.00 44.69 151 SER A N 1
ATOM 1156 C CA . SER A 1 151 ? 10.057 -14.468 1.188 1.00 44.69 151 SER A CA 1
ATOM 1157 C C . SER A 1 151 ? 8.633 -14.872 1.641 1.00 44.69 151 SER A C 1
ATOM 1159 O O . SER A 1 151 ? 7.672 -14.737 0.887 1.00 44.69 151 SER A O 1
ATOM 1161 N N . SER A 1 152 ? 8.467 -15.321 2.892 1.00 38.31 152 SER A N 1
ATOM 1162 C CA . SER A 1 152 ? 7.231 -15.699 3.574 1.00 38.31 152 SER A CA 1
ATOM 1163 C C . SER A 1 152 ? 6.438 -14.566 4.257 1.00 38.31 152 SER A C 1
ATOM 1165 O O . SER A 1 152 ? 5.524 -14.883 5.015 1.00 38.31 152 SER A O 1
ATOM 1167 N N . ARG A 1 153 ? 6.727 -13.272 4.043 1.00 56.09 153 ARG A N 1
ATOM 1168 C CA . ARG A 1 153 ? 5.862 -12.162 4.528 1.00 56.09 153 ARG A CA 1
ATOM 1169 C C . ARG A 1 153 ? 5.433 -11.196 3.426 1.00 56.09 153 ARG A C 1
ATOM 1171 O O . ARG A 1 153 ? 5.357 -9.983 3.598 1.00 56.09 153 ARG A O 1
ATOM 1178 N N . GLN A 1 154 ? 5.084 -11.774 2.280 1.00 71.25 154 GLN A N 1
ATOM 1179 C CA . GLN A 1 154 ? 4.231 -11.112 1.304 1.00 71.25 154 GLN A CA 1
ATOM 1180 C C . GLN A 1 154 ? 2.984 -10.561 2.019 1.00 71.25 154 GLN A C 1
ATOM 1182 O O . GLN A 1 154 ? 2.259 -11.347 2.632 1.00 71.25 154 GLN A O 1
ATOM 1187 N N . LEU A 1 155 ? 2.740 -9.247 1.918 1.00 86.00 155 LEU A N 1
ATOM 1188 C CA . LEU A 1 155 ? 1.562 -8.577 2.488 1.00 86.00 155 LEU A CA 1
ATOM 1189 C C . LEU A 1 155 ? 0.312 -9.445 2.323 1.00 86.00 155 LEU A C 1
ATOM 1191 O O . LEU A 1 155 ? 0.001 -9.864 1.205 1.00 86.00 155 LEU A O 1
ATOM 1195 N N . VAL A 1 156 ? -0.375 -9.762 3.415 1.00 88.56 156 VAL A N 1
ATOM 1196 C CA . VAL A 1 156 ? -1.453 -10.752 3.433 1.00 88.56 156 VAL A CA 1
ATOM 1197 C C . VAL A 1 156 ? -2.606 -10.262 2.566 1.00 88.56 156 VAL A C 1
ATOM 1199 O O . VAL A 1 156 ? -3.213 -9.224 2.846 1.00 88.56 156 VAL A O 1
ATOM 1202 N N . PHE A 1 157 ? -2.927 -11.037 1.527 1.00 88.81 157 PHE A N 1
ATOM 1203 C CA . PHE A 1 157 ? -4.090 -10.773 0.693 1.00 88.81 157 PHE A CA 1
ATOM 1204 C C . PHE A 1 157 ? -5.371 -10.881 1.521 1.00 88.81 157 PHE A C 1
ATOM 1206 O O . PHE A 1 157 ? -5.557 -11.867 2.242 1.00 88.81 157 PHE A O 1
ATOM 1213 N N . PRO A 1 158 ? -6.285 -9.906 1.405 1.00 93.06 158 PRO A N 1
ATOM 1214 C CA . PRO A 1 158 ? -7.592 -10.033 2.015 1.00 93.06 158 PRO A CA 1
ATOM 1215 C C . PRO A 1 158 ? -8.353 -11.247 1.501 1.00 93.06 158 PRO A C 1
ATOM 1217 O O . PRO A 1 158 ? -8.401 -11.523 0.307 1.00 93.06 158 PRO A O 1
ATOM 1220 N N . THR A 1 159 ? -9.002 -11.938 2.429 1.00 93.25 159 THR A N 1
ATOM 1221 C CA . THR A 1 159 ? -9.863 -13.103 2.177 1.00 93.25 159 THR A CA 1
ATOM 1222 C C . THR A 1 159 ? -11.241 -12.707 1.637 1.00 93.25 159 THR A C 1
ATOM 1224 O O . THR A 1 159 ? -12.086 -13.554 1.354 1.00 93.25 159 THR A O 1
ATOM 1227 N N . GLY A 1 160 ? -11.501 -11.403 1.530 1.00 95.19 160 GLY A N 1
ATOM 1228 C CA . GLY A 1 160 ? -12.666 -10.810 0.887 1.00 95.19 160 GLY A CA 1
ATOM 1229 C C . GLY A 1 160 ? -13.000 -9.456 1.500 1.00 95.19 160 GLY A C 1
ATOM 1230 O O . GLY A 1 160 ? -12.145 -8.802 2.096 1.00 95.19 160 GLY A O 1
ATOM 1231 N N . ASN A 1 161 ? -14.264 -9.071 1.394 1.00 97.19 161 ASN A N 1
ATOM 1232 C CA . ASN A 1 161 ? -14.743 -7.755 1.795 1.00 97.19 161 ASN A CA 1
ATOM 1233 C C . ASN A 1 161 ? -15.534 -7.827 3.101 1.00 97.19 161 ASN A C 1
ATOM 1235 O O . ASN A 1 161 ? -16.215 -8.816 3.375 1.00 97.19 161 ASN A O 1
ATOM 1239 N N . TYR A 1 162 ? -15.474 -6.760 3.891 1.00 96.69 162 TYR A N 1
ATOM 1240 C CA . TYR A 1 162 ? -16.466 -6.499 4.921 1.00 96.69 162 TYR A CA 1
ATOM 1241 C C . TYR A 1 162 ? -17.847 -6.329 4.268 1.00 96.69 162 TYR A C 1
ATOM 1243 O O . TYR A 1 162 ? -17.994 -5.653 3.245 1.00 96.69 162 TYR A O 1
ATOM 1251 N N . SER A 1 163 ? -18.862 -6.952 4.864 1.00 93.88 163 SER A N 1
ATOM 1252 C CA . SER A 1 163 ? -20.252 -6.858 4.424 1.00 93.88 163 SER A CA 1
ATOM 1253 C C . SER A 1 163 ? -21.052 -6.144 5.501 1.00 93.88 163 SER A C 1
ATOM 1255 O O . SER A 1 163 ? -21.351 -6.723 6.544 1.00 93.88 163 SER A O 1
ATOM 1257 N N . GLY A 1 164 ? -21.379 -4.880 5.262 1.00 94.81 164 GLY A N 1
ATOM 1258 C CA . GLY A 1 164 ? -22.153 -4.083 6.202 1.00 94.81 164 GLY A CA 1
ATOM 1259 C C . GLY A 1 164 ? -22.021 -2.592 5.951 1.00 94.81 164 GLY A C 1
ATOM 1260 O O . GLY A 1 164 ? -21.329 -2.150 5.035 1.00 94.81 164 GLY A O 1
ATOM 1261 N N . ASN A 1 165 ? -22.715 -1.822 6.779 1.00 97.25 165 ASN A N 1
ATOM 1262 C CA . ASN A 1 165 ? -22.624 -0.373 6.836 1.00 97.25 165 ASN A CA 1
ATOM 1263 C C . ASN A 1 165 ? -22.980 0.063 8.257 1.00 97.25 165 ASN A C 1
ATOM 1265 O O . ASN A 1 165 ? -24.111 -0.159 8.696 1.00 97.25 165 ASN A O 1
ATOM 1269 N N . ARG A 1 166 ? -22.022 0.629 8.992 1.00 96.69 166 ARG A N 1
ATOM 1270 C CA . ARG A 1 166 ? -22.277 1.119 10.349 1.00 96.69 166 ARG A CA 1
ATOM 1271 C C . ARG A 1 166 ? -21.293 2.195 10.782 1.00 96.69 166 ARG A C 1
ATOM 1273 O O . ARG A 1 166 ? -20.143 2.216 10.352 1.00 96.69 166 ARG A O 1
ATOM 1280 N N . SER A 1 167 ? -21.754 3.044 11.695 1.00 97.75 167 SER A N 1
ATOM 1281 C CA . SER A 1 167 ? -20.904 3.973 12.437 1.00 97.75 167 SER A CA 1
ATOM 1282 C C . SER A 1 167 ? -20.226 3.238 13.597 1.00 97.75 167 SER A C 1
ATOM 1284 O O . SER A 1 167 ? -20.888 2.472 14.303 1.00 97.75 167 SER A O 1
ATOM 1286 N N . VAL A 1 168 ? -18.918 3.438 13.763 1.00 97.38 168 VAL A N 1
ATOM 1287 C CA . VAL A 1 168 ? -18.093 2.809 14.808 1.00 97.38 168 VAL A CA 1
ATOM 1288 C C . VAL A 1 168 ? -17.175 3.866 15.408 1.00 97.38 168 VAL A C 1
ATOM 1290 O O . VAL A 1 168 ? -16.688 4.738 14.683 1.00 97.38 168 VAL A O 1
ATOM 1293 N N . ALA A 1 169 ? -16.958 3.794 16.721 1.00 97.69 169 ALA A N 1
ATOM 1294 C CA . ALA A 1 169 ? -15.980 4.636 17.395 1.00 97.69 169 ALA A CA 1
ATOM 1295 C C . ALA A 1 169 ? -14.581 4.330 16.850 1.00 97.69 169 ALA A C 1
ATOM 1297 O O . ALA A 1 169 ? -14.229 3.163 16.659 1.00 97.69 169 ALA A O 1
ATOM 1298 N N . ALA A 1 170 ? -13.802 5.373 16.588 1.00 97.56 170 ALA A N 1
ATOM 1299 C CA . ALA A 1 170 ? -12.477 5.235 16.017 1.00 97.56 170 ALA A CA 1
ATOM 1300 C C . ALA A 1 170 ? -11.411 5.980 16.817 1.00 97.56 170 ALA A C 1
ATOM 1302 O O . ALA A 1 170 ? -11.648 7.065 17.353 1.00 97.56 170 ALA A O 1
ATOM 1303 N N . THR A 1 171 ? -10.202 5.437 16.817 1.00 95.31 171 THR A N 1
ATOM 1304 C CA . THR A 1 171 ? -8.986 6.170 17.182 1.00 95.31 171 THR A CA 1
ATOM 1305 C C . THR A 1 171 ? -7.961 6.043 16.053 1.00 95.31 171 THR A C 1
ATOM 1307 O O . THR A 1 171 ? -8.297 5.597 14.951 1.00 95.31 171 THR A O 1
ATOM 1310 N N . HIS A 1 172 ? -6.722 6.464 16.278 1.00 92.81 172 HIS A N 1
ATOM 1311 C CA . HIS A 1 172 ? -5.613 6.087 15.413 1.00 92.81 172 HIS A CA 1
ATOM 1312 C C . HIS A 1 172 ? -4.440 5.559 16.232 1.00 92.81 172 HIS A C 1
ATOM 1314 O O . HIS A 1 172 ? -4.297 5.894 17.405 1.00 92.81 172 HIS A O 1
ATOM 1320 N N . TYR A 1 173 ? -3.593 4.775 15.579 1.00 87.19 173 TYR A N 1
ATOM 1321 C CA . TYR A 1 173 ? -2.311 4.327 16.102 1.00 87.19 173 TYR A CA 1
ATOM 1322 C C . TYR A 1 173 ? -1.214 4.592 15.060 1.00 87.19 173 TYR A C 1
ATOM 1324 O O . TYR A 1 173 ? -1.475 4.744 13.862 1.00 87.19 173 TYR A O 1
ATOM 1332 N N . GLY A 1 174 ? 0.022 4.719 15.514 1.00 79.69 174 GLY A N 1
ATOM 1333 C CA . GLY A 1 174 ? 1.193 5.114 14.748 1.00 79.69 174 GLY A CA 1
ATOM 1334 C C . GLY A 1 174 ? 1.462 6.616 14.712 1.00 79.69 174 GLY A C 1
ATOM 1335 O O . GLY A 1 174 ? 2.067 7.085 13.746 1.00 79.69 174 GLY A O 1
ATOM 1336 N N . ALA A 1 175 ? 1.009 7.374 15.713 1.00 82.12 175 ALA A N 1
ATOM 1337 C CA . ALA A 1 175 ? 1.232 8.815 15.858 1.00 82.12 175 ALA A CA 1
ATOM 1338 C C . ALA A 1 175 ? 2.458 9.158 16.734 1.00 82.12 175 ALA A C 1
ATOM 1340 O O . ALA A 1 175 ? 2.614 10.306 17.152 1.00 82.12 175 ALA A O 1
ATOM 1341 N N . GLY A 1 176 ? 3.344 8.185 16.973 1.00 71.88 176 GLY A N 1
ATOM 1342 C CA . GLY A 1 176 ? 4.546 8.335 17.799 1.00 71.88 176 GLY A CA 1
ATOM 1343 C C . GLY A 1 176 ? 4.371 7.857 19.240 1.00 71.88 176 GLY A C 1
ATOM 1344 O O . GLY A 1 176 ? 5.221 8.137 20.082 1.00 71.88 176 GLY A O 1
ATOM 1345 N N . GLU A 1 177 ? 3.278 7.157 19.544 1.00 69.12 177 GLU A N 1
ATOM 1346 C CA . GLU A 1 177 ? 3.082 6.523 20.839 1.00 69.12 177 GLU A CA 1
ATOM 1347 C C . GLU A 1 177 ? 4.022 5.326 21.061 1.00 69.12 177 GLU A C 1
ATOM 1349 O O . GLU A 1 177 ? 4.472 4.654 20.126 1.00 69.12 177 GLU A O 1
ATOM 1354 N N . LEU A 1 178 ? 4.300 5.042 22.336 1.00 62.22 178 LEU A N 1
ATOM 1355 C CA . LEU A 1 178 ? 4.978 3.814 22.736 1.00 62.22 178 LEU A CA 1
ATOM 1356 C C . LEU A 1 178 ? 4.040 2.637 22.463 1.00 62.22 178 LEU A C 1
ATOM 1358 O O . LEU A 1 178 ? 2.961 2.540 23.044 1.00 62.22 178 LEU A O 1
ATOM 1362 N N . VAL A 1 179 ? 4.459 1.738 21.582 1.00 64.62 179 VAL A N 1
ATOM 1363 C CA . VAL A 1 179 ? 3.774 0.461 21.359 1.00 64.62 179 VAL A CA 1
ATOM 1364 C C . VAL A 1 179 ? 4.321 -0.592 22.319 1.00 64.62 179 VAL A C 1
ATOM 1366 O O . VAL A 1 179 ? 5.365 -0.395 22.944 1.00 64.62 179 VAL A O 1
ATOM 1369 N N . MET A 1 180 ? 3.610 -1.717 22.437 1.00 64.81 180 MET A N 1
ATOM 1370 C CA . MET A 1 180 ? 4.085 -2.929 23.126 1.00 64.81 180 MET A CA 1
ATOM 1371 C C . MET A 1 180 ? 4.694 -3.948 22.151 1.00 64.81 180 MET A C 1
ATOM 1373 O O . MET A 1 180 ? 5.585 -4.694 22.517 1.00 64.81 180 MET A O 1
ATOM 1377 N N . ASN A 1 181 ? 4.267 -3.964 20.885 1.00 74.62 181 ASN A N 1
ATOM 1378 C CA . ASN A 1 181 ? 4.737 -4.908 19.870 1.00 74.62 181 ASN A CA 1
ATOM 1379 C C . ASN A 1 181 ? 4.478 -4.304 18.479 1.00 74.62 181 ASN A C 1
ATOM 1381 O O . ASN A 1 181 ? 3.386 -3.773 18.277 1.00 74.62 181 ASN A O 1
ATOM 1385 N N . PRO A 1 182 ? 5.417 -4.360 17.510 1.00 78.88 182 PRO A N 1
ATOM 1386 C CA . PRO A 1 182 ? 5.167 -3.805 16.184 1.00 78.88 182 PRO A CA 1
ATOM 1387 C C . PRO A 1 182 ? 4.443 -4.824 15.290 1.00 78.88 182 PRO A C 1
ATOM 1389 O O . PRO A 1 182 ? 4.049 -4.499 14.175 1.00 78.88 182 PRO A O 1
ATOM 1392 N N . MET A 1 183 ? 4.301 -6.075 15.743 1.00 85.88 183 MET A N 1
ATOM 1393 C CA . MET A 1 183 ? 3.609 -7.128 15.015 1.00 85.88 183 MET A CA 1
ATOM 1394 C C . MET A 1 183 ? 2.101 -6.985 15.199 1.00 85.88 183 MET A C 1
ATOM 1396 O O . MET A 1 183 ? 1.580 -7.128 16.304 1.00 85.88 183 MET A O 1
ATOM 1400 N N . THR A 1 184 ? 1.403 -6.805 14.089 1.00 89.44 184 THR A N 1
ATOM 1401 C CA . THR A 1 184 ? -0.054 -6.920 14.038 1.00 89.44 184 THR A CA 1
ATOM 1402 C C . THR A 1 184 ? -0.486 -8.375 14.217 1.00 89.44 184 THR A C 1
ATOM 1404 O O . THR A 1 184 ? 0.266 -9.322 13.957 1.00 89.44 184 THR A O 1
ATOM 1407 N N . SER A 1 185 ? -1.734 -8.593 14.620 1.00 89.62 185 SER A N 1
ATOM 1408 C CA . SER A 1 185 ? -2.279 -9.932 14.873 1.00 89.62 185 SER A CA 1
ATOM 1409 C C . SER A 1 185 ? -2.402 -10.834 13.636 1.00 89.62 185 SER A C 1
ATOM 1411 O O . SER A 1 185 ? -2.692 -12.024 13.788 1.00 89.62 185 SER A O 1
ATOM 1413 N N . ASN A 1 186 ? -2.181 -10.326 12.416 1.00 88.44 186 ASN A N 1
ATOM 1414 C CA . ASN A 1 186 ? -2.022 -11.161 11.217 1.00 88.44 186 ASN A CA 1
ATOM 1415 C C . ASN A 1 186 ? -0.559 -11.554 10.917 1.00 88.44 186 ASN A C 1
ATOM 1417 O O . ASN A 1 186 ? -0.324 -12.302 9.966 1.00 88.44 186 ASN A O 1
ATOM 1421 N N . GLY A 1 187 ? 0.403 -11.084 11.719 1.00 86.69 187 GLY A N 1
ATOM 1422 C CA . GLY A 1 187 ? 1.826 -11.394 11.594 1.00 86.69 187 GLY A CA 1
ATOM 1423 C C . GLY A 1 187 ? 2.635 -10.437 10.712 1.00 86.69 187 GLY A C 1
ATOM 1424 O O . GLY A 1 187 ? 3.797 -10.736 10.430 1.00 86.69 187 GLY A O 1
ATOM 1425 N N . GLU A 1 188 ? 2.067 -9.313 10.273 1.00 87.06 188 GLU A N 1
ATOM 1426 C CA . GLU A 1 188 ? 2.799 -8.234 9.598 1.00 87.06 188 GLU A CA 1
ATOM 1427 C C . GLU A 1 188 ? 3.391 -7.240 10.596 1.00 87.06 188 GLU A C 1
ATOM 1429 O O . GLU A 1 188 ? 2.836 -7.043 11.675 1.00 87.06 188 GLU A O 1
ATOM 1434 N N . ILE A 1 189 ? 4.486 -6.584 10.211 1.00 85.75 189 ILE A N 1
ATOM 1435 C CA . ILE A 1 189 ? 5.023 -5.439 10.949 1.00 85.75 189 ILE A CA 1
ATOM 1436 C C . ILE A 1 189 ? 4.184 -4.216 10.578 1.00 85.75 189 ILE A C 1
ATOM 1438 O O . ILE A 1 189 ? 4.014 -3.922 9.396 1.00 85.75 189 ILE A O 1
ATOM 1442 N N . PHE A 1 190 ? 3.652 -3.528 11.580 1.00 87.75 190 PHE A N 1
ATOM 1443 C CA . PHE A 1 190 ? 2.904 -2.296 11.400 1.00 87.75 190 PHE A CA 1
ATOM 1444 C C . PHE A 1 190 ? 3.807 -1.150 10.933 1.00 87.75 190 PHE A C 1
ATOM 1446 O O . PHE A 1 190 ? 4.885 -0.932 11.489 1.00 87.75 190 PHE A O 1
ATOM 1453 N N . HIS A 1 191 ? 3.311 -0.363 9.976 1.00 88.56 191 HIS A N 1
ATOM 1454 C CA . HIS A 1 191 ? 3.838 0.959 9.671 1.00 88.56 191 HIS A CA 1
ATOM 1455 C C . HIS A 1 191 ? 2.734 2.015 9.618 1.00 88.56 191 HIS A C 1
ATOM 1457 O O . HIS A 1 191 ? 1.660 1.790 9.057 1.00 88.56 191 HIS A O 1
ATOM 1463 N N . THR A 1 192 ? 3.025 3.224 10.107 1.00 90.38 192 THR A N 1
ATOM 1464 C CA . THR A 1 192 ? 2.027 4.306 10.186 1.00 90.38 192 THR A CA 1
ATOM 1465 C C . THR A 1 192 ? 1.421 4.691 8.831 1.00 90.38 192 THR A C 1
ATOM 1467 O O . THR A 1 192 ? 0.250 5.051 8.754 1.00 90.38 192 THR A O 1
ATOM 1470 N N . CYS A 1 193 ? 2.194 4.593 7.745 1.00 91.88 193 CYS A N 1
ATOM 1471 C CA . CYS A 1 193 ? 1.751 4.924 6.383 1.00 91.88 193 CYS A CA 1
ATOM 1472 C C . CYS A 1 193 ? 0.962 3.814 5.669 1.00 91.88 193 CYS A C 1
ATOM 1474 O O . CYS A 1 193 ? 0.501 4.048 4.549 1.00 91.88 193 CYS A O 1
ATOM 1476 N N . ASP A 1 194 ? 0.816 2.629 6.266 1.00 92.19 194 ASP A N 1
ATOM 1477 C CA . ASP A 1 194 ? 0.074 1.529 5.646 1.00 92.19 194 ASP A CA 1
ATOM 1478 C C . ASP A 1 194 ? -1.414 1.871 5.502 1.00 92.19 194 ASP A C 1
ATOM 1480 O O . ASP A 1 194 ? -2.002 2.541 6.349 1.00 92.19 194 ASP A O 1
ATOM 1484 N N . LEU A 1 195 ? -2.078 1.351 4.466 1.00 95.81 195 LEU A N 1
ATOM 1485 C CA . LEU A 1 195 ? -3.544 1.397 4.355 1.00 95.81 195 LEU A CA 1
ATOM 1486 C C . LEU A 1 195 ? -4.212 0.273 5.152 1.00 95.81 195 LEU A C 1
ATOM 1488 O O . LEU A 1 195 ? -4.898 -0.597 4.604 1.00 95.81 195 LEU A O 1
ATOM 1492 N N . THR A 1 196 ? -3.992 0.282 6.461 1.00 96.06 196 THR A N 1
ATOM 1493 C CA . THR A 1 196 ? -4.455 -0.749 7.387 1.00 96.06 196 THR A CA 1
ATOM 1494 C C . THR A 1 196 ? -5.221 -0.165 8.569 1.00 96.06 196 THR A C 1
ATOM 1496 O O . THR A 1 196 ? -5.097 1.012 8.907 1.00 96.06 196 THR A O 1
ATOM 1499 N N . ILE A 1 197 ? -6.055 -1.003 9.183 1.00 97.19 197 ILE A N 1
ATOM 1500 C CA . ILE A 1 197 ? -6.754 -0.700 10.433 1.00 97.19 197 ILE A CA 1
ATOM 1501 C C . ILE A 1 197 ? -6.662 -1.887 11.395 1.00 97.19 197 ILE A C 1
ATOM 1503 O O . ILE A 1 197 ? -6.586 -3.046 10.964 1.00 97.19 197 ILE A O 1
ATOM 1507 N N . ALA A 1 198 ? -6.762 -1.594 12.686 1.00 96.31 198 ALA A N 1
ATOM 1508 C CA . ALA A 1 198 ? -7.171 -2.551 13.701 1.00 96.31 198 ALA A CA 1
ATOM 1509 C C . ALA A 1 198 ? -8.694 -2.466 13.893 1.00 96.31 198 ALA A C 1
ATOM 1511 O O . ALA A 1 198 ? -9.282 -1.396 13.724 1.00 96.31 198 ALA A O 1
ATOM 1512 N N . ALA A 1 199 ? -9.357 -3.571 14.226 1.00 97.25 199 ALA A N 1
ATOM 1513 C CA . ALA A 1 199 ? -10.796 -3.565 14.501 1.00 97.25 199 ALA A CA 1
ATOM 1514 C C . ALA A 1 199 ? -11.188 -4.585 15.570 1.00 97.25 199 ALA A C 1
ATOM 1516 O O . ALA A 1 199 ? -10.514 -5.605 15.732 1.00 97.25 199 ALA A O 1
ATOM 1517 N N . ASP A 1 200 ? -12.317 -4.358 16.245 1.00 96.62 200 ASP A N 1
ATOM 1518 C CA . ASP A 1 200 ? -13.040 -5.450 16.900 1.00 96.62 200 ASP A CA 1
ATOM 1519 C C . ASP A 1 200 ? -13.351 -6.520 15.843 1.00 96.62 200 ASP A C 1
ATOM 1521 O O . ASP A 1 200 ? -14.106 -6.286 14.891 1.00 96.62 200 ASP A O 1
ATOM 1525 N N . LEU A 1 201 ? -12.763 -7.706 16.004 1.00 95.25 201 LEU A N 1
ATOM 1526 C CA . LEU A 1 201 ? -12.874 -8.783 15.022 1.00 95.25 201 LEU A CA 1
ATOM 1527 C C . LEU A 1 201 ? -14.277 -9.397 14.947 1.00 95.25 201 LEU A C 1
ATOM 1529 O O . LEU A 1 201 ? -14.575 -10.104 13.982 1.00 95.25 201 LEU A O 1
ATOM 1533 N N . ASN A 1 202 ? -15.151 -9.099 15.915 1.00 93.94 202 ASN A N 1
ATOM 1534 C CA . ASN A 1 202 ? -16.579 -9.412 15.823 1.00 93.94 202 ASN A CA 1
ATOM 1535 C C . ASN A 1 202 ? -17.321 -8.458 14.872 1.00 93.94 202 ASN A C 1
ATOM 1537 O O . ASN A 1 202 ? -18.423 -8.771 14.420 1.00 93.94 202 ASN A O 1
ATOM 1541 N N . ILE A 1 203 ? -16.738 -7.293 14.566 1.00 93.31 203 ILE A N 1
ATOM 1542 C CA . ILE A 1 203 ? -17.279 -6.315 13.619 1.00 93.31 203 ILE A CA 1
ATOM 1543 C C . ILE A 1 203 ? -16.657 -6.521 12.241 1.00 93.31 203 ILE A C 1
ATOM 1545 O O . ILE A 1 203 ? -17.382 -6.714 11.264 1.00 93.31 203 ILE A O 1
ATOM 1549 N N . ILE A 1 204 ? -15.327 -6.473 12.152 1.00 96.00 204 ILE A N 1
ATOM 1550 C CA . ILE A 1 204 ? -14.589 -6.660 10.902 1.00 96.00 204 ILE A CA 1
ATOM 1551 C C . ILE A 1 204 ? -13.644 -7.842 11.093 1.00 96.00 204 ILE A C 1
ATOM 1553 O O . ILE A 1 204 ? -12.627 -7.699 11.768 1.00 96.00 204 ILE A O 1
ATOM 1557 N N . PRO A 1 205 ? -13.927 -9.005 10.482 1.00 94.50 205 PRO A N 1
ATOM 1558 C CA . PRO A 1 205 ? -12.993 -10.115 10.524 1.00 94.50 205 PRO A CA 1
ATOM 1559 C C . PRO A 1 205 ? -11.627 -9.712 9.965 1.00 94.50 205 PRO A C 1
ATOM 1561 O O . PRO A 1 205 ? -11.531 -8.942 9.004 1.00 94.50 205 PRO A O 1
ATOM 1564 N N . ARG A 1 206 ? -10.569 -10.294 10.530 1.00 94.31 206 ARG A N 1
ATOM 1565 C CA . ARG A 1 206 ? -9.192 -10.077 10.081 1.00 94.31 206 ARG A CA 1
ATOM 1566 C C . ARG A 1 206 ? -9.040 -10.401 8.591 1.00 94.31 206 ARG A C 1
ATOM 1568 O O . ARG A 1 206 ? -9.682 -11.309 8.060 1.00 94.31 206 ARG A O 1
ATOM 1575 N N . ASN A 1 207 ? -8.130 -9.693 7.930 1.00 94.44 207 ASN A N 1
ATOM 1576 C CA . ASN A 1 207 ? -7.811 -9.810 6.509 1.00 94.44 207 ASN A CA 1
ATOM 1577 C C . ASN A 1 207 ? -9.036 -9.575 5.618 1.00 94.44 207 ASN A C 1
ATOM 1579 O O . ASN A 1 207 ? -9.288 -10.334 4.679 1.00 94.44 207 ASN A O 1
ATOM 1583 N N . ARG A 1 208 ? -9.804 -8.524 5.909 1.00 96.56 208 ARG A N 1
ATOM 1584 C CA . ARG A 1 208 ? -10.895 -8.043 5.056 1.00 96.56 208 ARG A CA 1
ATOM 1585 C C . ARG A 1 208 ? -10.590 -6.650 4.532 1.00 96.56 208 ARG A C 1
ATOM 1587 O O . ARG A 1 208 ? -10.023 -5.824 5.248 1.00 96.56 208 ARG A O 1
ATOM 1594 N N . TRP A 1 209 ? -10.998 -6.395 3.295 1.00 97.88 209 TRP A N 1
ATOM 1595 C CA . TRP A 1 209 ? -11.115 -5.036 2.783 1.00 97.88 209 TRP A CA 1
ATOM 1596 C C . TRP A 1 209 ? -12.316 -4.348 3.418 1.00 97.88 209 TRP A C 1
ATOM 1598 O O . TRP A 1 209 ? -13.395 -4.935 3.516 1.00 97.88 209 TRP A O 1
ATOM 1608 N N . VAL A 1 210 ? -12.150 -3.091 3.797 1.00 98.06 210 VAL A N 1
ATOM 1609 C CA . VAL A 1 210 ? -13.213 -2.251 4.344 1.00 98.06 210 VAL A CA 1
ATOM 1610 C C . VAL A 1 210 ? -13.071 -0.842 3.793 1.00 98.06 210 VAL A C 1
ATOM 1612 O O . VAL A 1 210 ? -11.964 -0.306 3.736 1.00 98.06 210 VAL A O 1
ATOM 1615 N N . LYS A 1 211 ? -14.187 -0.228 3.394 1.00 98.38 211 LYS A N 1
ATOM 1616 C CA . LYS A 1 211 ? -14.221 1.210 3.137 1.00 98.38 211 LYS A CA 1
ATOM 1617 C C . LYS A 1 211 ? -14.456 1.935 4.448 1.00 98.38 211 LYS A C 1
ATOM 1619 O O . LYS A 1 211 ? -15.466 1.702 5.110 1.00 98.38 211 LYS A O 1
ATOM 1624 N N . VAL A 1 212 ? -13.538 2.823 4.794 1.00 98.50 212 VAL A N 1
ATOM 1625 C CA . VAL A 1 212 ? -13.630 3.712 5.948 1.00 98.50 212 VAL A CA 1
ATOM 1626 C C . VAL A 1 212 ? -13.958 5.106 5.440 1.00 98.50 212 VAL A C 1
ATOM 1628 O O . VAL A 1 212 ? -13.285 5.611 4.543 1.00 98.50 212 VAL A O 1
ATOM 1631 N N . THR A 1 213 ? -14.986 5.725 6.007 1.00 98.62 213 THR A N 1
ATOM 1632 C CA . THR A 1 213 ? -15.481 7.044 5.611 1.00 98.62 213 THR A CA 1
ATOM 1633 C C . THR A 1 213 ? -15.511 7.980 6.814 1.00 98.62 213 THR A C 1
ATOM 1635 O O . THR A 1 213 ? -16.054 7.636 7.867 1.00 98.62 213 THR A O 1
ATOM 1638 N N . TYR A 1 214 ? -14.977 9.188 6.635 1.00 98.38 214 TYR A N 1
ATOM 1639 C CA . TYR A 1 214 ? -15.077 10.291 7.589 1.00 98.38 214 TYR A CA 1
ATOM 1640 C C . TYR A 1 214 ? -15.376 11.590 6.834 1.00 98.38 214 TYR A C 1
ATOM 1642 O O . TYR A 1 214 ? -14.676 11.949 5.883 1.00 98.38 214 TYR A O 1
ATOM 1650 N N . GLY A 1 215 ? -16.447 12.284 7.229 1.00 96.31 215 GLY A N 1
ATOM 1651 C CA . GLY A 1 215 ? -16.968 13.418 6.467 1.00 96.31 215 GLY A CA 1
ATOM 1652 C C . GLY A 1 215 ? -17.287 13.018 5.021 1.00 96.31 215 GLY A C 1
ATOM 1653 O O . GLY A 1 215 ? -18.032 12.070 4.784 1.00 96.31 215 GLY A O 1
ATOM 1654 N N . SER A 1 216 ? -16.705 13.729 4.053 1.00 96.44 216 SER A N 1
ATOM 1655 C CA . SER A 1 216 ? -16.861 13.456 2.616 1.00 96.44 216 SER A CA 1
ATOM 1656 C C . SER A 1 216 ? -15.787 12.534 2.027 1.00 96.44 216 SER A C 1
ATOM 1658 O O . SER A 1 216 ? -15.846 12.212 0.840 1.00 96.44 216 SER A O 1
ATOM 1660 N N . LYS A 1 217 ? -14.792 12.115 2.818 1.00 97.75 217 LYS A N 1
ATOM 1661 C CA . LYS A 1 217 ? -13.655 11.324 2.336 1.00 97.75 217 LYS A CA 1
ATOM 1662 C C . LYS A 1 217 ? -13.837 9.852 2.660 1.00 97.75 217 LYS A C 1
ATOM 1664 O O . LYS A 1 217 ? -14.363 9.502 3.713 1.00 97.75 217 LYS A O 1
ATOM 1669 N N . SER A 1 218 ? -13.383 8.993 1.752 1.00 97.50 218 SER A N 1
ATOM 1670 C CA . SER A 1 218 ? -13.392 7.543 1.935 1.00 97.50 218 SER A CA 1
ATOM 1671 C C . SER A 1 218 ? -12.085 6.923 1.466 1.00 97.50 218 SER A C 1
ATOM 1673 O O . SER A 1 218 ? -11.524 7.357 0.463 1.00 97.50 218 SER A O 1
ATOM 1675 N N . ILE A 1 219 ? -11.641 5.882 2.165 1.00 97.56 219 ILE A N 1
ATOM 1676 C CA . ILE A 1 219 ? -10.460 5.093 1.819 1.00 97.56 219 ILE A CA 1
ATOM 1677 C C . ILE A 1 219 ? -10.764 3.609 2.015 1.00 97.56 219 ILE A C 1
ATOM 1679 O O . ILE A 1 219 ? -11.449 3.224 2.961 1.00 97.56 219 ILE A O 1
ATOM 1683 N N . ILE A 1 220 ? -10.274 2.768 1.113 1.00 97.94 220 ILE A N 1
ATOM 1684 C CA . ILE A 1 220 ? -10.304 1.317 1.259 1.00 97.94 220 ILE A CA 1
ATOM 1685 C C . ILE A 1 220 ? -9.033 0.923 1.999 1.00 97.94 220 ILE A C 1
ATOM 1687 O O . ILE A 1 220 ? -7.923 1.144 1.514 1.00 97.94 220 ILE A O 1
ATOM 1691 N N . ALA A 1 221 ? -9.215 0.336 3.173 1.00 97.31 221 ALA A N 1
ATOM 1692 C CA . ALA A 1 221 ? -8.152 -0.155 4.029 1.00 97.31 221 ALA A CA 1
ATOM 1693 C C . ALA A 1 221 ? -8.326 -1.653 4.284 1.00 97.31 221 ALA A C 1
ATOM 1695 O O . ALA A 1 221 ? -9.381 -2.242 4.024 1.00 97.31 221 ALA A O 1
ATOM 1696 N N . ARG A 1 222 ? -7.276 -2.278 4.810 1.00 96.44 222 ARG A N 1
ATOM 1697 C CA . ARG A 1 222 ? -7.281 -3.685 5.204 1.00 96.44 222 ARG A CA 1
ATOM 1698 C C . ARG A 1 222 ? -7.285 -3.812 6.720 1.00 96.44 222 ARG A C 1
ATOM 1700 O O . ARG A 1 222 ? -6.400 -3.282 7.382 1.00 96.44 222 ARG A O 1
ATOM 1707 N N . CYS A 1 223 ? -8.235 -4.564 7.266 1.00 96.69 223 CYS A N 1
ATOM 1708 C CA . CYS A 1 223 ? -8.164 -4.964 8.669 1.00 96.69 223 CYS A CA 1
ATOM 1709 C C . CYS A 1 223 ? -7.064 -6.019 8.820 1.00 96.69 223 CYS A C 1
ATOM 1711 O O . CYS A 1 223 ? -7.241 -7.154 8.373 1.00 96.69 223 CYS A O 1
ATOM 1713 N N . ASN A 1 224 ? -5.918 -5.642 9.381 1.00 94.56 224 ASN A N 1
ATOM 1714 C CA . ASN A 1 224 ? -4.809 -6.561 9.648 1.00 94.56 224 ASN A CA 1
ATOM 1715 C C . ASN A 1 224 ? -4.557 -6.765 11.144 1.00 94.56 224 ASN A C 1
ATOM 1717 O O . ASN A 1 224 ? -3.814 -7.680 11.501 1.00 94.56 224 ASN A O 1
ATOM 1721 N N . ASP A 1 225 ? -5.221 -5.984 12.000 1.00 95.00 225 ASP A N 1
ATOM 1722 C CA . ASP A 1 225 ? -5.040 -6.076 13.438 1.00 95.00 225 ASP A CA 1
ATOM 1723 C C . ASP A 1 225 ? -6.337 -6.060 14.267 1.00 95.00 225 ASP A C 1
ATOM 1725 O O . ASP A 1 225 ? -7.440 -5.922 13.734 1.00 95.00 225 ASP A O 1
ATOM 1729 N N . THR A 1 226 ? -6.193 -6.249 15.579 1.00 95.00 226 THR A N 1
ATOM 1730 C CA . THR A 1 226 ? -7.268 -6.333 16.569 1.00 95.00 226 THR A CA 1
ATOM 1731 C C . THR A 1 226 ? -7.321 -5.051 17.393 1.00 95.00 226 THR A C 1
ATOM 1733 O O . THR A 1 226 ? -6.321 -4.670 17.990 1.00 95.00 226 THR A O 1
ATOM 1736 N N . ALA A 1 227 ? -8.490 -4.420 17.445 1.00 94.00 227 ALA A N 1
ATOM 1737 C CA . ALA A 1 227 ? -8.777 -3.282 18.318 1.00 94.00 227 ALA A CA 1
ATOM 1738 C C . ALA A 1 227 ? -9.655 -3.728 19.506 1.00 94.00 227 ALA A C 1
ATOM 1740 O O . ALA A 1 227 ? -10.227 -4.828 19.471 1.00 94.00 227 ALA A O 1
ATOM 1741 N N . PRO A 1 228 ? -9.791 -2.896 20.556 1.00 93.62 228 PRO A N 1
ATOM 1742 C CA . PRO A 1 228 ? -10.769 -3.107 21.620 1.00 93.62 228 PRO A CA 1
ATOM 1743 C C . PRO A 1 228 ? -12.200 -3.325 21.102 1.00 93.62 228 PRO A C 1
ATOM 1745 O O . PRO A 1 228 ? -12.553 -2.974 19.975 1.00 93.62 228 PRO A O 1
ATOM 1748 N N . SER A 1 229 ? -13.057 -3.912 21.942 1.00 95.81 229 SER A N 1
ATOM 1749 C CA . SER A 1 229 ? -14.432 -4.205 21.530 1.00 95.81 229 SER A CA 1
ATOM 1750 C C . SER A 1 229 ? -15.200 -2.931 21.171 1.00 95.81 229 SER A C 1
ATOM 1752 O O . SER A 1 229 ? -15.145 -1.933 21.890 1.00 95.81 229 SER A O 1
ATOM 1754 N N . GLY A 1 230 ? -15.937 -2.972 20.061 1.00 94.81 230 GLY A N 1
ATOM 1755 C CA . GLY A 1 230 ? -16.732 -1.845 19.584 1.00 94.81 230 GLY A CA 1
ATOM 1756 C C . GLY A 1 230 ? -15.957 -0.746 18.853 1.00 94.81 230 GLY A C 1
ATOM 1757 O O . GLY A 1 230 ? -16.590 0.248 18.490 1.00 94.81 230 GLY A O 1
ATOM 1758 N N . THR A 1 231 ? -14.646 -0.889 18.625 1.00 96.62 231 THR A N 1
ATOM 1759 C CA . THR A 1 231 ? -13.815 0.173 18.034 1.00 96.62 231 THR A CA 1
ATOM 1760 C C . THR A 1 231 ? -13.073 -0.258 16.769 1.00 96.62 231 THR A C 1
ATOM 1762 O O . THR A 1 231 ? -13.007 -1.439 16.406 1.00 96.62 231 THR A O 1
ATOM 1765 N N . VAL A 1 232 ? -12.530 0.740 16.072 1.00 97.25 232 VAL A N 1
ATOM 1766 C CA . VAL A 1 232 ? -11.512 0.585 15.029 1.00 97.25 232 VAL A CA 1
ATOM 1767 C C . VAL A 1 232 ? -10.365 1.557 15.285 1.00 97.25 232 VAL A C 1
ATOM 1769 O O . VAL A 1 232 ? -10.607 2.706 15.641 1.00 97.25 232 VAL A O 1
ATOM 1772 N N . ASP A 1 233 ? -9.129 1.138 15.043 1.00 95.94 233 ASP A N 1
ATOM 1773 C CA . ASP A 1 233 ? -7.969 2.025 15.136 1.00 95.94 233 ASP A CA 1
ATOM 1774 C C . ASP A 1 233 ? -7.356 2.177 13.748 1.00 95.94 233 ASP A C 1
ATOM 1776 O O . ASP A 1 233 ? -7.013 1.203 13.073 1.00 95.94 233 ASP A O 1
ATOM 1780 N N . LEU A 1 234 ? -7.289 3.417 13.274 1.00 97.19 234 LEU A N 1
ATOM 1781 C CA . LEU A 1 234 ? -6.788 3.748 11.946 1.00 97.19 234 LEU A CA 1
ATOM 1782 C C . LEU A 1 234 ? -5.263 3.855 11.982 1.00 97.19 234 LEU A C 1
ATOM 1784 O O . LEU A 1 234 ? -4.721 4.436 12.921 1.00 97.19 234 LEU A O 1
ATOM 1788 N N . SER A 1 235 ? -4.560 3.405 10.941 1.00 95.44 235 SER A N 1
ATOM 1789 C CA . SER A 1 235 ? -3.162 3.813 10.782 1.00 95.44 235 SER A CA 1
ATOM 1790 C C . SER A 1 235 ? -3.083 5.341 10.663 1.00 95.44 235 SER A C 1
ATOM 1792 O O . SER A 1 235 ? -3.857 5.970 9.927 1.00 95.44 235 SER A O 1
ATOM 1794 N N . TYR A 1 236 ? -2.183 5.967 11.418 1.00 94.00 236 TYR A N 1
ATOM 1795 C CA . TYR A 1 236 ? -2.119 7.422 11.494 1.00 94.00 236 TYR A CA 1
ATOM 1796 C C . TYR A 1 236 ? -1.699 8.043 10.154 1.00 94.00 236 TYR A C 1
ATOM 1798 O O . TYR A 1 236 ? -2.467 8.794 9.553 1.00 94.00 236 TYR A O 1
ATOM 1806 N N . GLY A 1 237 ? -0.509 7.716 9.650 1.00 91.44 237 GLY A N 1
ATOM 1807 C CA . GLY A 1 237 ? 0.039 8.263 8.405 1.00 91.44 237 GLY A CA 1
ATOM 1808 C C . GLY A 1 237 ? -0.722 7.861 7.137 1.00 91.44 237 GLY A C 1
ATOM 1809 O O . GLY A 1 237 ? -0.740 8.631 6.181 1.00 91.44 237 GLY A O 1
ATOM 1810 N N . GLY A 1 238 ? -1.354 6.686 7.128 1.00 94.88 238 GLY A N 1
ATOM 1811 C CA . GLY A 1 238 ? -2.093 6.148 5.989 1.00 94.88 238 GLY A CA 1
ATOM 1812 C C . GLY A 1 238 ? -3.566 6.545 6.012 1.00 94.88 238 GLY A C 1
ATOM 1813 O O . GLY A 1 238 ? -3.991 7.463 5.310 1.00 94.88 238 GLY A O 1
ATOM 1814 N N . VAL A 1 239 ? -4.365 5.843 6.816 1.00 97.31 239 VAL A N 1
ATOM 1815 C CA . VAL A 1 239 ? -5.832 5.942 6.802 1.00 97.31 239 VAL A CA 1
ATOM 1816 C C . VAL A 1 239 ? -6.321 7.243 7.447 1.00 97.31 239 VAL A C 1
ATOM 1818 O O . VAL A 1 239 ? -7.130 7.956 6.849 1.00 97.31 239 VAL A O 1
ATOM 1821 N N . SER A 1 240 ? -5.819 7.598 8.634 1.00 96.88 240 SER A N 1
ATOM 1822 C CA . SER A 1 240 ? -6.260 8.796 9.366 1.00 96.88 240 SER A CA 1
ATOM 1823 C C . SER A 1 240 ? -5.958 10.077 8.581 1.00 96.88 240 SER A C 1
ATOM 1825 O O . SER A 1 240 ? -6.835 10.932 8.441 1.00 96.88 240 SER A O 1
ATOM 1827 N N . GLN A 1 241 ? -4.748 10.213 8.026 1.00 95.50 241 GLN A N 1
ATOM 1828 C CA . GLN A 1 241 ? -4.363 11.379 7.216 1.00 95.50 241 GLN A CA 1
ATOM 1829 C C . GLN A 1 241 ? -5.124 11.450 5.887 1.00 95.50 241 GLN A C 1
ATOM 1831 O O . GLN A 1 241 ? -5.598 12.528 5.523 1.00 95.50 241 GLN A O 1
ATOM 1836 N N . ALA A 1 242 ? -5.317 10.321 5.190 1.00 96.50 242 ALA A N 1
ATOM 1837 C CA . ALA A 1 242 ? -6.118 10.285 3.963 1.00 96.50 242 ALA A CA 1
ATOM 1838 C C . ALA A 1 242 ? -7.537 10.830 4.194 1.00 96.50 242 ALA A C 1
ATOM 1840 O O . ALA A 1 242 ? -8.061 11.607 3.391 1.00 96.50 242 ALA A O 1
ATOM 1841 N N . LEU A 1 243 ? -8.130 10.473 5.334 1.00 97.81 243 LEU A N 1
ATOM 1842 C CA . LEU A 1 243 ? -9.467 10.897 5.736 1.00 97.81 243 LEU A CA 1
ATOM 1843 C C . LEU A 1 243 ? -9.523 12.304 6.349 1.00 97.81 243 LEU A C 1
ATOM 1845 O O . LEU A 1 243 ? -10.599 12.897 6.395 1.00 97.81 243 LEU A O 1
ATOM 1849 N N . GLY A 1 244 ? -8.400 12.866 6.804 1.00 96.44 244 GLY A N 1
ATOM 1850 C CA . GLY A 1 244 ? -8.406 14.075 7.637 1.00 96.44 244 GLY A CA 1
ATOM 1851 C C . GLY A 1 244 ? -9.093 13.846 8.989 1.00 96.44 244 GLY A C 1
ATOM 1852 O O . GLY A 1 244 ? -9.795 14.725 9.484 1.00 96.44 244 GLY A O 1
ATOM 1853 N N . TYR A 1 245 ? -8.945 12.643 9.546 1.00 96.94 245 TYR A N 1
ATOM 1854 C CA . TYR A 1 245 ? -9.551 12.250 10.814 1.00 96.94 245 TYR A CA 1
ATOM 1855 C C . TYR A 1 245 ? -8.814 12.900 12.002 1.00 96.94 245 TYR A C 1
ATOM 1857 O O . TYR A 1 245 ? -7.584 12.807 12.058 1.00 96.94 245 TYR A O 1
ATOM 1865 N N . PRO A 1 246 ? -9.521 13.538 12.960 1.00 93.81 246 PRO A N 1
ATOM 1866 C CA . PRO A 1 246 ? -8.897 14.320 14.033 1.00 93.81 246 PRO A CA 1
ATOM 1867 C C . PRO A 1 246 ? -8.330 13.477 15.189 1.00 93.81 246 PRO A C 1
ATOM 1869 O O . PRO A 1 246 ? -7.764 14.046 16.115 1.00 93.81 246 PRO A O 1
ATOM 1872 N N . GLY A 1 247 ? -8.485 12.148 15.158 1.00 91.00 247 GLY A N 1
ATOM 1873 C CA . GLY A 1 247 ? -7.984 11.233 16.193 1.00 91.00 247 GLY A CA 1
ATOM 1874 C C . GLY A 1 247 ? -9.031 10.755 17.203 1.00 91.00 247 GLY A C 1
ATOM 1875 O O . GLY A 1 247 ? -8.743 9.853 17.981 1.00 91.00 247 GLY A O 1
ATOM 1876 N N . GLY A 1 248 ? -10.260 11.281 17.158 1.00 92.81 248 GLY A N 1
ATOM 1877 C CA . GLY A 1 248 ? -11.366 10.835 18.009 1.00 92.81 248 GLY A CA 1
ATOM 1878 C C . GLY A 1 248 ? -12.742 11.132 17.407 1.00 92.81 248 GLY A C 1
ATOM 1879 O O . GLY A 1 248 ? -12.905 12.084 16.641 1.00 92.81 248 GLY A O 1
ATOM 1880 N N . GLY A 1 249 ? -13.728 10.300 17.751 1.00 95.62 249 GLY A N 1
ATOM 1881 C CA . GLY A 1 249 ? -15.079 10.337 17.189 1.00 95.62 249 GLY A CA 1
ATOM 1882 C C . GLY A 1 249 ? -15.444 9.042 16.468 1.00 95.62 249 GLY A C 1
ATOM 1883 O O . GLY A 1 249 ? -14.920 7.975 16.779 1.00 95.62 249 GLY A O 1
ATOM 1884 N N . ASN A 1 250 ? -16.366 9.140 15.511 1.00 97.88 250 ASN A N 1
ATOM 1885 C CA . ASN A 1 250 ? -16.836 7.985 14.756 1.00 97.88 250 ASN A CA 1
ATOM 1886 C C . ASN A 1 250 ? -16.417 8.064 13.289 1.00 97.88 250 ASN A C 1
ATOM 1888 O O . ASN A 1 250 ? -16.435 9.132 12.674 1.00 97.88 250 ASN A O 1
ATOM 1892 N N . VAL A 1 251 ? -16.165 6.898 12.704 1.00 98.44 251 VAL A N 1
ATOM 1893 C CA . VAL A 1 251 ? -16.104 6.696 11.252 1.00 98.44 251 VAL A CA 1
ATOM 1894 C C . VAL A 1 251 ? -17.259 5.809 10.809 1.00 98.44 251 VAL A C 1
ATOM 1896 O O . VAL A 1 251 ? -17.844 5.075 11.607 1.00 98.44 251 VAL A O 1
ATOM 1899 N N . THR A 1 252 ? -17.601 5.865 9.527 1.00 98.50 252 THR A N 1
ATOM 1900 C CA . THR A 1 252 ? -18.491 4.873 8.916 1.00 98.50 252 THR A CA 1
ATOM 1901 C C . THR A 1 252 ? -17.642 3.799 8.257 1.00 98.50 252 THR A C 1
ATOM 1903 O O . THR A 1 252 ? -16.824 4.108 7.393 1.00 98.50 252 THR A O 1
ATOM 1906 N N . ILE A 1 253 ? -17.841 2.543 8.647 1.00 98.31 253 ILE A N 1
ATOM 1907 C CA . ILE A 1 253 ? -17.284 1.388 7.943 1.00 98.31 253 ILE A CA 1
ATOM 1908 C C . ILE A 1 253 ? -18.351 0.812 7.025 1.00 98.31 253 ILE A C 1
ATOM 1910 O O . ILE A 1 253 ? -19.517 0.685 7.403 1.00 98.31 253 ILE A O 1
ATOM 1914 N N . SER A 1 254 ? -17.962 0.467 5.806 1.00 98.19 254 SER A N 1
ATOM 1915 C CA . SER A 1 254 ? -18.874 -0.124 4.836 1.00 98.19 254 SER A CA 1
ATOM 1916 C C . SER A 1 254 ? -18.157 -1.052 3.868 1.00 98.19 254 SER A C 1
ATOM 1918 O O . SER A 1 254 ? -16.926 -1.163 3.875 1.00 98.19 254 SER A O 1
ATOM 1920 N N . THR A 1 255 ? -18.937 -1.756 3.054 1.00 96.94 255 THR A N 1
ATOM 1921 C CA . THR A 1 255 ? -18.392 -2.544 1.952 1.00 96.94 255 THR A CA 1
ATOM 1922 C C . THR A 1 255 ? -17.517 -1.660 1.034 1.00 96.94 255 THR A C 1
ATOM 1924 O O . THR A 1 255 ? -17.937 -0.540 0.714 1.00 96.94 255 THR A O 1
ATOM 1927 N N . PRO A 1 256 ? -16.301 -2.134 0.674 1.00 93.06 256 PRO A N 1
ATOM 1928 C CA . PRO A 1 256 ? -15.398 -1.524 -0.307 1.00 93.06 256 PRO A CA 1
ATOM 1929 C C . PRO A 1 256 ? -16.084 -1.073 -1.591 1.00 93.06 256 PRO A C 1
ATOM 1931 O O . PRO A 1 256 ? -16.869 -1.877 -2.142 1.00 93.06 256 PRO A O 1
#

Secondary structure (DSSP, 8-state):
----EEEEEETTTTEEEEEETTEEEEEE-S-BTTB-HHHHHHHHHHHIIIIIIT-TTB-GGGEEEEESSSEEEEEE--BSSS--BPPSSTTSPPB-GGGG---EEEEEE--HHHHHHTTS-HHHHHHHHHHHHHHTS-TT-B-TTS-B--TT---PPPSEE---EEEEEEEEE-SSPPPS-SB-TTSPBP-TTSSEEEE-TTTS-SSEEEEEEETTEEEEEEEEEE-STTEEEEEIIIIIHHHT--SSEEEEEE--